Protein AF-A0A382H4R9-F1 (afdb_monomer_lite)

Structure (mmCIF, N/CA/C/O backbone):
data_AF-A0A382H4R9-F1
#
_entry.id   AF-A0A382H4R9-F1
#
loop_
_atom_site.group_PDB
_atom_site.id
_atom_site.type_symbol
_atom_site.label_atom_id
_atom_site.label_alt_id
_atom_site.label_comp_id
_atom_site.label_asym_id
_atom_site.label_entity_id
_atom_site.label_seq_id
_atom_site.pdbx_PDB_ins_code
_atom_site.Cartn_x
_atom_site.Cartn_y
_atom_site.Cartn_z
_atom_site.occupancy
_atom_site.B_iso_or_equiv
_atom_site.auth_seq_id
_atom_site.auth_comp_id
_atom_site.auth_asym_id
_atom_site.auth_atom_id
_atom_site.pdbx_PDB_model_num
ATOM 1 N N . MET A 1 1 ? 46.894 13.497 -67.615 1.00 62.16 1 MET A N 1
ATOM 2 C CA . MET A 1 1 ? 48.345 13.398 -67.853 1.00 62.16 1 MET A CA 1
ATOM 3 C C . MET A 1 1 ? 49.067 13.657 -66.538 1.00 62.16 1 MET A C 1
ATOM 5 O O . MET A 1 1 ? 48.456 14.113 -65.583 1.00 62.16 1 MET A O 1
ATOM 9 N N . ALA A 1 2 ? 50.353 13.323 -66.432 1.00 71.69 2 ALA A N 1
ATOM 10 C CA . ALA A 1 2 ? 51.123 13.734 -65.260 1.00 71.69 2 ALA A CA 1
ATOM 11 C C . ALA A 1 2 ? 51.336 15.259 -65.285 1.00 71.69 2 ALA A C 1
ATOM 13 O O . ALA A 1 2 ? 51.542 15.825 -66.361 1.00 71.69 2 ALA A O 1
ATOM 14 N N . LYS A 1 3 ? 51.310 15.904 -64.108 1.00 81.44 3 LYS A N 1
ATOM 15 C CA . LYS A 1 3 ? 51.588 17.341 -63.943 1.00 81.44 3 LYS A CA 1
ATOM 16 C C . LYS A 1 3 ? 52.870 17.721 -64.687 1.00 81.44 3 LYS A C 1
ATOM 18 O O . LYS A 1 3 ? 53.948 17.217 -64.368 1.00 81.44 3 LYS A O 1
ATOM 23 N N . GLN A 1 4 ? 52.761 18.657 -65.624 1.00 84.81 4 GLN A N 1
ATOM 24 C CA . GLN A 1 4 ? 53.907 19.192 -66.349 1.00 84.81 4 GLN A CA 1
ATOM 25 C C . GLN A 1 4 ? 54.614 20.244 -65.491 1.00 84.81 4 GLN A C 1
ATOM 27 O O . GLN A 1 4 ? 54.043 21.286 -65.166 1.00 84.81 4 GLN A O 1
ATOM 32 N N . SER A 1 5 ? 55.859 19.986 -65.102 1.00 82.75 5 SER A N 1
ATOM 33 C CA . SER A 1 5 ? 56.652 20.939 -64.321 1.00 82.75 5 SER A CA 1
ATOM 34 C C . SER A 1 5 ? 57.407 21.902 -65.237 1.00 82.75 5 SER A C 1
ATOM 36 O O . SER A 1 5 ? 58.051 21.494 -66.208 1.00 82.75 5 SER A O 1
ATOM 38 N N . VAL A 1 6 ? 57.350 23.193 -64.907 1.00 83.19 6 VAL A N 1
ATOM 39 C CA . VAL A 1 6 ? 58.188 24.212 -65.544 1.00 83.19 6 VAL A CA 1
ATOM 40 C C . VAL A 1 6 ? 59.594 24.107 -64.958 1.00 83.19 6 VAL A C 1
ATOM 42 O O . VAL A 1 6 ? 59.769 24.177 -63.742 1.00 83.19 6 VAL A O 1
ATOM 45 N N . ASN A 1 7 ? 60.593 23.903 -65.817 1.00 76.31 7 ASN A N 1
ATOM 46 C CA . ASN A 1 7 ? 61.988 23.854 -65.396 1.00 76.31 7 ASN A CA 1
ATOM 47 C C . ASN A 1 7 ? 62.535 25.283 -65.274 1.00 76.31 7 ASN A C 1
ATOM 49 O O . ASN A 1 7 ? 62.591 26.003 -66.265 1.00 76.31 7 ASN A O 1
ATOM 53 N N . ILE A 1 8 ? 62.931 25.673 -64.062 1.00 72.38 8 ILE A N 1
ATOM 54 C CA . ILE A 1 8 ? 63.485 27.000 -63.743 1.00 72.38 8 ILE A CA 1
ATOM 55 C C . ILE A 1 8 ? 65.016 26.987 -63.579 1.00 72.38 8 ILE A C 1
ATOM 57 O O . ILE A 1 8 ? 65.603 28.010 -63.239 1.00 72.38 8 ILE A O 1
ATOM 61 N N . GLY A 1 9 ? 65.656 25.823 -63.753 1.00 65.00 9 GLY A N 1
ATOM 62 C CA . GLY A 1 9 ? 66.987 25.524 -63.216 1.00 65.00 9 GLY A CA 1
ATOM 63 C C . GLY A 1 9 ? 68.089 25.215 -64.226 1.00 65.00 9 GLY A C 1
ATOM 64 O O . GLY A 1 9 ? 69.099 24.646 -63.827 1.00 65.00 9 GLY A O 1
ATOM 65 N N . VAL A 1 10 ? 67.942 25.559 -65.506 1.00 58.06 10 VAL A N 1
ATOM 66 C CA . VAL A 1 10 ? 69.056 25.512 -66.472 1.00 58.06 10 VAL A CA 1
ATOM 67 C C . VAL A 1 10 ? 68.783 26.515 -67.591 1.00 58.06 10 VAL A C 1
ATOM 69 O O . VAL A 1 10 ? 67.812 26.362 -68.319 1.00 58.06 10 VAL A O 1
ATOM 72 N N . GLU A 1 11 ? 69.621 27.556 -67.638 1.00 60.31 11 GLU A N 1
ATOM 73 C CA . GLU A 1 11 ? 69.658 28.668 -68.603 1.00 60.31 11 GLU A CA 1
ATOM 74 C C . GLU A 1 11 ? 68.324 29.408 -68.830 1.00 60.31 11 GLU A C 1
ATOM 76 O O . GLU A 1 11 ? 67.462 29.013 -69.608 1.00 60.31 11 GLU A O 1
ATOM 81 N N . GLY A 1 12 ? 68.176 30.572 -68.186 1.00 56.41 12 GLY A N 1
ATOM 82 C CA . GLY A 1 12 ? 66.983 31.429 -68.290 1.00 56.41 12 GLY A CA 1
ATOM 83 C C . GLY A 1 12 ? 66.724 32.044 -69.675 1.00 56.41 12 GLY A C 1
ATOM 84 O O . GLY A 1 12 ? 65.793 32.832 -69.819 1.00 56.41 12 GLY A O 1
ATOM 85 N N . ASN A 1 13 ? 67.544 31.722 -70.675 1.00 59.22 13 ASN A N 1
ATOM 86 C CA . ASN A 1 13 ? 67.452 32.215 -72.042 1.00 59.22 13 ASN A CA 1
ATOM 87 C C . ASN A 1 13 ? 68.357 31.357 -72.945 1.00 59.22 13 ASN A C 1
ATOM 89 O O . ASN A 1 13 ? 69.544 31.650 -73.055 1.00 59.22 13 ASN A O 1
ATOM 93 N N . ASP A 1 14 ? 67.812 30.340 -73.617 1.00 58.00 14 ASP A N 1
ATOM 94 C CA . ASP A 1 14 ? 68.530 29.619 -74.686 1.00 58.00 14 ASP A CA 1
ATOM 95 C C . ASP A 1 14 ? 68.677 30.463 -75.974 1.00 58.00 14 ASP A C 1
ATOM 97 O O . ASP A 1 14 ? 69.157 29.984 -76.996 1.00 58.00 14 ASP A O 1
ATOM 101 N N . GLY A 1 15 ? 68.245 31.731 -75.945 1.00 58.91 15 GLY A N 1
ATOM 102 C CA . GLY A 1 15 ? 68.294 32.656 -77.073 1.00 58.91 15 GLY A CA 1
ATOM 103 C C . GLY A 1 15 ? 67.201 32.438 -78.122 1.00 58.91 15 GLY A C 1
ATOM 104 O O . GLY A 1 15 ? 67.101 33.248 -79.044 1.00 58.91 15 GLY A O 1
ATOM 105 N N . THR A 1 16 ? 66.357 31.409 -77.986 1.00 60.94 16 THR A N 1
ATOM 106 C CA . THR A 1 16 ? 65.367 30.998 -79.002 1.00 60.94 16 THR A CA 1
ATOM 107 C C . THR A 1 16 ? 63.913 31.277 -78.607 1.00 60.94 16 THR A C 1
ATOM 109 O O . THR A 1 16 ? 63.005 31.140 -79.432 1.00 60.94 16 THR A O 1
ATOM 112 N N . GLY A 1 17 ? 63.662 31.690 -77.358 1.00 63.22 17 GLY A N 1
ATOM 113 C CA . GLY A 1 17 ? 62.308 31.912 -76.828 1.00 63.22 17 GLY A CA 1
ATOM 114 C C . GLY A 1 17 ? 61.504 30.618 -76.638 1.00 63.22 17 GLY A C 1
ATOM 115 O O . GLY A 1 17 ? 60.284 30.668 -76.447 1.00 63.22 17 GLY A O 1
ATOM 116 N N . ASP A 1 18 ? 62.177 29.467 -76.702 1.00 71.12 18 ASP A N 1
ATOM 117 C CA . ASP A 1 18 ? 61.559 28.144 -76.636 1.00 71.12 18 ASP A CA 1
ATOM 118 C C . ASP A 1 18 ? 61.193 27.772 -75.196 1.00 71.12 18 ASP A C 1
ATOM 120 O O . ASP A 1 18 ? 60.080 27.328 -74.930 1.00 71.12 18 ASP A O 1
ATOM 124 N N . SER A 1 19 ? 62.048 28.099 -74.225 1.00 74.38 19 SER A N 1
ATOM 125 C CA . SER A 1 19 ? 61.789 27.841 -72.802 1.00 74.38 19 SER A CA 1
ATOM 126 C C . SER A 1 19 ? 60.517 28.526 -72.284 1.00 74.38 19 SER A C 1
ATOM 128 O O . SER A 1 19 ? 59.737 27.912 -71.554 1.00 74.38 19 SER A O 1
ATOM 130 N N . ILE A 1 20 ? 60.244 29.767 -72.702 1.00 77.00 20 ILE A N 1
ATOM 131 C CA . ILE A 1 20 ? 59.020 30.504 -72.342 1.00 77.00 20 ILE A CA 1
ATOM 132 C C . ILE A 1 20 ? 57.799 29.898 -73.042 1.00 77.00 20 ILE A C 1
ATOM 134 O O . ILE A 1 20 ? 56.770 29.671 -72.405 1.00 77.00 20 ILE A O 1
ATOM 138 N N . ARG A 1 21 ? 57.907 29.587 -74.339 1.00 81.38 21 ARG A N 1
ATOM 139 C CA . ARG A 1 21 ? 56.820 28.972 -75.115 1.00 81.38 21 ARG A CA 1
ATOM 140 C C . ARG A 1 21 ? 56.442 27.599 -74.567 1.00 81.38 21 ARG A C 1
ATOM 142 O O . ARG A 1 21 ? 55.259 27.298 -74.435 1.00 81.38 21 ARG A O 1
ATOM 149 N N . GLU A 1 22 ? 57.435 26.790 -74.229 1.00 82.94 22 GLU A N 1
ATOM 150 C CA . GLU A 1 22 ? 57.271 25.483 -73.607 1.00 82.94 22 GLU A CA 1
ATOM 151 C C . GLU A 1 22 ? 56.656 25.607 -72.213 1.00 82.94 22 GLU A C 1
ATOM 153 O O . GLU A 1 22 ? 55.739 24.866 -71.870 1.00 82.94 22 GLU A O 1
ATOM 158 N N . SER A 1 23 ? 57.092 26.591 -71.424 1.00 84.19 23 SER A N 1
ATOM 159 C CA . SER A 1 23 ? 56.535 26.851 -70.093 1.00 84.19 23 SER A CA 1
ATOM 160 C C . SER A 1 23 ? 55.063 27.255 -70.151 1.00 84.19 23 SER A C 1
ATOM 162 O O . SER A 1 23 ? 54.256 26.721 -69.391 1.00 84.19 23 SER A O 1
ATOM 164 N N . PHE A 1 24 ? 54.683 28.140 -71.078 1.00 86.12 24 PHE A N 1
ATOM 165 C CA . PHE A 1 24 ? 53.279 28.503 -71.282 1.00 86.12 24 PHE A CA 1
ATOM 166 C C . PHE A 1 24 ? 52.461 27.354 -71.869 1.00 86.12 24 PHE A C 1
ATOM 168 O O . PHE A 1 24 ? 51.303 27.210 -71.493 1.00 86.12 24 PHE A O 1
ATOM 175 N N . ARG A 1 25 ? 53.038 26.500 -72.727 1.00 86.75 25 ARG A N 1
ATOM 176 C CA . ARG A 1 25 ? 52.357 25.288 -73.202 1.00 86.75 25 ARG A CA 1
ATOM 177 C C . ARG A 1 25 ? 52.064 24.337 -72.047 1.00 86.75 25 ARG A C 1
ATOM 179 O O . ARG A 1 25 ? 50.912 23.977 -71.859 1.00 86.75 25 ARG A O 1
ATOM 186 N N . LYS A 1 26 ? 53.061 24.036 -71.213 1.00 88.06 26 LYS A N 1
ATOM 187 C CA . LYS A 1 26 ? 52.913 23.196 -70.013 1.00 88.06 26 LYS A CA 1
ATOM 188 C C . LYS A 1 26 ? 51.915 23.776 -69.013 1.00 88.06 26 LYS A C 1
ATOM 190 O O . LYS A 1 26 ? 51.100 23.043 -68.459 1.00 88.06 26 LYS A O 1
ATOM 195 N N . ALA A 1 27 ? 51.953 25.090 -68.785 1.00 88.00 27 ALA A N 1
ATOM 196 C CA . ALA A 1 27 ? 50.980 25.768 -67.935 1.00 88.00 27 ALA A CA 1
ATOM 197 C C . ALA A 1 27 ? 49.564 25.664 -68.521 1.00 88.00 27 ALA A C 1
ATOM 199 O O . ALA A 1 27 ? 48.644 25.258 -67.815 1.00 88.00 27 ALA A O 1
ATOM 200 N N . ASN A 1 28 ? 49.397 25.953 -69.814 1.00 85.69 28 ASN A N 1
ATOM 201 C CA . ASN A 1 28 ? 48.115 25.837 -70.501 1.00 85.69 28 ASN A CA 1
ATOM 202 C C . ASN A 1 28 ? 47.599 24.398 -70.512 1.00 85.69 28 ASN A C 1
ATOM 204 O O . ASN A 1 28 ? 46.410 24.208 -70.307 1.00 85.69 28 ASN A O 1
ATOM 208 N N . GLU A 1 29 ? 48.449 23.390 -70.693 1.00 86.25 29 GLU A N 1
ATOM 209 C CA . GLU A 1 29 ? 48.067 21.975 -70.646 1.00 86.25 29 GLU A CA 1
ATOM 210 C C . GLU A 1 29 ? 47.615 21.558 -69.242 1.00 86.25 29 GLU A C 1
ATOM 212 O O . GLU A 1 29 ? 46.535 20.990 -69.105 1.00 86.25 29 GLU A O 1
ATOM 217 N N . ASN A 1 30 ? 48.361 21.921 -68.190 1.00 85.00 30 ASN A N 1
ATOM 218 C CA . ASN A 1 30 ? 47.956 21.659 -66.804 1.00 85.00 30 ASN A CA 1
ATOM 219 C C . ASN A 1 30 ? 46.614 22.325 -66.462 1.00 85.00 30 ASN A C 1
ATOM 221 O O . ASN A 1 30 ? 45.746 21.700 -65.855 1.00 85.00 30 ASN A O 1
ATOM 225 N N . PHE A 1 31 ? 46.428 23.594 -66.840 1.00 82.38 31 PHE A N 1
ATOM 226 C CA . PHE A 1 31 ? 45.171 24.296 -66.589 1.00 82.38 31 PHE A CA 1
ATOM 227 C C . PHE A 1 31 ? 44.044 23.779 -67.477 1.00 82.38 31 PHE A C 1
ATOM 229 O O . PHE A 1 31 ? 42.933 23.660 -66.990 1.00 82.38 31 PHE A O 1
ATOM 236 N N . THR A 1 32 ? 44.302 23.413 -68.731 1.00 78.75 32 THR A N 1
ATOM 237 C CA . THR A 1 32 ? 43.299 22.786 -69.605 1.00 78.75 32 THR A CA 1
ATOM 238 C C . THR A 1 32 ? 42.854 21.448 -69.034 1.00 78.75 32 THR A C 1
ATOM 240 O O . THR A 1 32 ? 41.671 21.150 -69.085 1.00 78.75 32 THR A O 1
ATOM 243 N N . GLU A 1 33 ? 43.751 20.669 -68.429 1.00 76.56 33 GLU A N 1
ATOM 244 C CA . GLU A 1 33 ? 43.389 19.423 -67.751 1.00 76.56 33 GLU A CA 1
ATOM 245 C C . GLU A 1 33 ? 42.561 19.676 -66.483 1.00 76.56 33 GLU A C 1
ATOM 247 O O . GLU A 1 33 ? 41.514 19.056 -66.303 1.00 76.56 33 GLU A O 1
ATOM 252 N N . LEU A 1 34 ? 42.953 20.645 -65.647 1.00 75.19 34 LEU A N 1
ATOM 253 C CA . LEU A 1 34 ? 42.145 21.056 -64.494 1.00 75.19 34 LEU A CA 1
ATOM 254 C C . LEU A 1 34 ? 40.765 21.561 -64.948 1.00 75.19 34 LEU A C 1
ATOM 256 O O . LEU A 1 34 ? 39.743 21.078 -64.476 1.00 75.19 34 LEU A O 1
ATOM 260 N N . TYR A 1 35 ? 40.700 22.483 -65.906 1.00 71.69 35 TYR A N 1
ATOM 261 C CA . TYR A 1 35 ? 39.446 23.032 -66.425 1.00 71.69 35 TYR A CA 1
ATOM 262 C C . TYR A 1 35 ? 38.647 22.037 -67.276 1.00 71.69 35 TYR A C 1
ATOM 264 O O . TYR A 1 35 ? 37.440 22.208 -67.398 1.00 71.69 35 TYR A O 1
ATOM 272 N N . ALA A 1 36 ? 39.241 20.976 -67.820 1.00 68.38 36 ALA A N 1
ATOM 273 C CA . ALA A 1 36 ? 38.487 19.877 -68.423 1.00 68.38 36 ALA A CA 1
ATOM 274 C C . ALA A 1 36 ? 37.720 19.090 -67.351 1.00 68.38 36 ALA A C 1
ATOM 276 O O . ALA A 1 36 ? 36.592 18.664 -67.587 1.00 68.38 36 ALA A O 1
ATOM 277 N N . VAL A 1 37 ? 38.297 18.964 -66.153 1.00 64.75 37 VAL A N 1
ATOM 278 C CA . VAL A 1 37 ? 37.622 18.373 -64.992 1.00 64.75 37 VAL A CA 1
ATOM 279 C C . VAL A 1 37 ? 36.646 19.361 -64.340 1.00 64.75 37 VAL A C 1
ATOM 281 O O . VAL A 1 37 ? 35.590 18.926 -63.908 1.00 64.75 37 VAL A O 1
ATOM 284 N N . PHE A 1 38 ? 36.936 20.669 -64.304 1.00 65.50 38 PHE A N 1
ATOM 285 C CA . PHE A 1 38 ? 36.137 21.673 -63.570 1.00 65.50 38 PHE A CA 1
ATOM 286 C C . PHE A 1 38 ? 35.173 22.537 -64.415 1.00 65.50 38 PHE A C 1
ATOM 288 O O . PHE A 1 38 ? 34.260 23.143 -63.863 1.00 65.50 38 PHE A O 1
ATOM 295 N N . GLY A 1 39 ? 35.370 22.663 -65.730 1.00 60.19 39 GLY A N 1
ATOM 296 C CA . GLY A 1 39 ? 34.826 23.765 -66.546 1.00 60.19 39 GLY A CA 1
ATOM 297 C C . GLY A 1 39 ? 33.708 23.410 -67.533 1.00 60.19 39 GLY A C 1
ATOM 298 O O . GLY A 1 39 ? 33.048 24.313 -68.040 1.00 60.19 39 GLY A O 1
ATOM 299 N N . GLN A 1 40 ? 33.451 22.125 -67.800 1.00 50.31 40 GLN A N 1
ATOM 300 C CA . GLN A 1 40 ? 32.418 21.689 -68.756 1.00 50.31 40 GLN A CA 1
ATOM 301 C C . GLN A 1 40 ? 31.535 20.561 -68.195 1.00 50.31 40 GLN A C 1
ATOM 303 O O . GLN A 1 40 ? 31.350 19.513 -68.803 1.00 50.31 40 GLN A O 1
ATOM 308 N N . GLY A 1 41 ? 30.991 20.764 -66.993 1.00 57.34 41 GLY A N 1
ATOM 309 C CA . GLY A 1 41 ? 30.054 19.815 -66.376 1.00 57.34 41 GLY A CA 1
ATOM 310 C C . GLY A 1 41 ? 30.700 18.565 -65.767 1.00 57.34 41 GLY A C 1
ATOM 311 O O . GLY A 1 41 ? 29.981 17.684 -65.300 1.00 57.34 41 GLY A O 1
ATOM 312 N N . GLY A 1 42 ? 32.034 18.497 -65.719 1.00 60.50 42 GLY A N 1
ATOM 313 C CA . GLY A 1 42 ? 32.751 17.534 -64.893 1.00 60.50 42 GLY A CA 1
ATOM 314 C C . GLY A 1 42 ? 32.514 17.858 -63.420 1.00 60.50 42 GLY A C 1
ATOM 315 O O . GLY A 1 42 ? 32.983 18.862 -62.895 1.00 60.50 42 GLY A O 1
ATOM 316 N N . GLN A 1 43 ? 31.714 17.046 -62.743 1.00 64.06 43 GLN A N 1
ATOM 317 C CA . GLN A 1 43 ? 31.684 17.052 -61.287 1.00 64.06 43 GLN A CA 1
ATOM 318 C C . GLN A 1 43 ? 32.741 16.055 -60.819 1.00 64.06 43 GLN A C 1
ATOM 320 O O . GLN A 1 43 ? 32.787 14.933 -61.329 1.00 64.06 43 GLN A O 1
ATOM 325 N N . ILE A 1 44 ? 33.573 16.433 -59.843 1.00 72.44 44 ILE A N 1
ATOM 326 C CA . ILE A 1 44 ? 34.321 15.431 -59.078 1.00 72.44 44 ILE A CA 1
ATOM 327 C C . ILE A 1 44 ? 33.261 14.598 -58.363 1.00 72.44 44 ILE A C 1
ATOM 329 O O . ILE A 1 44 ? 32.633 15.057 -57.409 1.00 72.44 44 ILE A O 1
ATOM 333 N N . SER A 1 45 ? 33.004 13.394 -58.874 1.00 76.75 45 SER A N 1
ATOM 334 C CA . SER A 1 45 ? 32.126 12.456 -58.190 1.00 76.75 45 SER A CA 1
ATOM 335 C C . SER A 1 45 ? 32.762 12.111 -56.852 1.00 76.75 45 SER A C 1
ATOM 337 O O . SER A 1 45 ? 33.981 11.974 -56.772 1.00 76.75 45 SER A O 1
ATOM 339 N N . PHE A 1 46 ? 31.949 11.907 -55.815 1.00 78.88 46 PHE A N 1
ATOM 340 C CA . PHE A 1 46 ? 32.446 11.428 -54.527 1.00 78.88 46 PHE A CA 1
ATOM 341 C C . PHE A 1 46 ? 33.345 10.192 -54.715 1.00 78.88 46 PHE A C 1
ATOM 343 O O . PHE A 1 46 ? 34.435 10.159 -54.171 1.00 78.88 46 PHE A O 1
ATOM 350 N N . ARG A 1 47 ? 32.967 9.271 -55.618 1.00 81.38 47 ARG A N 1
ATOM 351 C CA . ARG A 1 47 ? 33.709 8.042 -55.980 1.00 81.38 47 ARG A CA 1
ATOM 352 C C . ARG A 1 47 ? 35.043 8.266 -56.705 1.00 81.38 47 ARG A C 1
ATOM 354 O O . ARG A 1 47 ? 35.750 7.306 -56.965 1.00 81.38 47 ARG A O 1
ATOM 361 N N . SER A 1 48 ? 35.351 9.495 -57.110 1.00 80.19 48 SER A N 1
ATOM 362 C CA . SER A 1 48 ? 36.610 9.844 -57.781 1.00 80.19 48 SER A CA 1
ATOM 363 C C . SER A 1 48 ? 37.688 10.322 -56.805 1.00 80.19 48 SER A C 1
ATOM 365 O O . SER A 1 48 ? 38.791 10.648 -57.238 1.00 80.19 48 SER A O 1
ATOM 367 N N . LEU A 1 49 ? 37.373 10.396 -55.508 1.00 85.25 49 LEU A N 1
ATOM 368 C CA . LEU A 1 49 ? 38.332 10.696 -54.450 1.00 85.25 49 LEU A CA 1
ATOM 369 C C . LEU A 1 49 ? 39.092 9.419 -54.066 1.00 85.25 49 LEU A C 1
ATOM 371 O O . LEU A 1 49 ? 38.492 8.352 -53.990 1.00 85.25 49 LEU A O 1
ATOM 375 N N . SER A 1 50 ? 40.399 9.529 -53.812 1.00 86.25 50 SER A N 1
ATOM 376 C CA . SER A 1 50 ? 41.262 8.384 -53.469 1.00 86.25 50 SER A CA 1
ATOM 377 C C . SER A 1 50 ? 40.905 7.725 -52.142 1.00 86.25 50 SER A C 1
ATOM 379 O O . SER A 1 50 ? 41.153 6.539 -51.961 1.00 86.25 50 SER A O 1
ATOM 381 N N . ASP A 1 51 ? 40.316 8.500 -51.236 1.00 89.19 51 ASP A N 1
ATOM 382 C CA . ASP A 1 51 ? 40.118 8.110 -49.841 1.00 89.19 51 ASP A CA 1
ATOM 383 C C . ASP A 1 51 ? 38.682 7.617 -49.602 1.00 89.19 51 ASP A C 1
ATOM 385 O O . ASP A 1 51 ? 38.204 7.570 -48.467 1.00 89.19 51 ASP A O 1
ATOM 389 N N . VAL A 1 52 ? 37.946 7.293 -50.671 1.00 88.31 52 VAL A N 1
ATOM 390 C CA . VAL A 1 52 ? 36.595 6.730 -50.584 1.00 88.31 52 VAL A CA 1
ATOM 391 C C . VAL A 1 52 ? 36.480 5.448 -51.410 1.00 88.31 52 VAL A C 1
ATOM 393 O O . VAL A 1 52 ? 37.228 5.255 -52.364 1.00 88.31 52 VAL A O 1
ATOM 396 N N . PRO A 1 53 ? 35.510 4.569 -51.110 1.00 86.50 53 PRO A N 1
ATOM 397 C CA . PRO A 1 53 ? 35.372 3.312 -51.827 1.00 86.50 53 PRO A CA 1
ATOM 398 C C . PRO A 1 53 ? 34.815 3.516 -53.239 1.00 86.50 53 PRO A C 1
ATOM 400 O O . PRO A 1 53 ? 33.893 4.310 -53.455 1.00 86.50 53 PRO A O 1
ATOM 403 N N . ASP A 1 54 ? 35.254 2.671 -54.173 1.00 86.19 54 ASP A N 1
ATOM 404 C CA . ASP A 1 54 ? 34.760 2.655 -55.555 1.00 86.19 54 ASP A CA 1
ATOM 405 C C . ASP A 1 54 ? 33.261 2.347 -55.665 1.00 86.19 54 ASP A C 1
ATOM 407 O O . ASP A 1 54 ? 32.665 2.591 -56.711 1.00 86.19 54 ASP A O 1
ATOM 411 N N . GLN A 1 55 ? 32.622 1.801 -54.626 1.00 86.19 55 GLN A N 1
ATOM 412 C CA . GLN A 1 55 ? 31.188 1.500 -54.578 1.00 86.19 55 GLN A CA 1
ATOM 413 C C . GLN A 1 55 ? 30.583 1.996 -53.264 1.00 86.19 55 GLN A C 1
ATOM 415 O O . GLN A 1 55 ? 31.072 1.669 -52.186 1.00 86.19 55 GLN A O 1
ATOM 420 N N . LEU A 1 56 ? 29.471 2.732 -53.351 1.00 87.69 56 LEU A N 1
ATOM 421 C CA . LEU A 1 56 ? 28.793 3.270 -52.166 1.00 87.69 56 LEU A CA 1
ATOM 422 C C . LEU A 1 56 ? 27.934 2.213 -51.448 1.00 87.69 56 LEU A C 1
ATOM 424 O O . LEU A 1 56 ? 27.827 2.225 -50.226 1.00 87.69 56 LEU A O 1
ATOM 428 N N . GLY A 1 57 ? 27.363 1.269 -52.207 1.00 87.00 57 GLY A N 1
ATOM 429 C CA . GLY A 1 57 ? 26.396 0.290 -51.705 1.00 87.00 57 GLY A CA 1
ATOM 430 C C . GLY A 1 57 ? 25.041 0.922 -51.355 1.00 87.00 57 GLY A C 1
ATOM 431 O O . GLY A 1 57 ? 24.958 2.078 -50.952 1.00 87.00 57 GLY A O 1
ATOM 432 N N . ALA A 1 58 ? 23.953 0.170 -51.524 1.00 86.25 58 ALA A N 1
ATOM 433 C CA . ALA A 1 58 ? 22.631 0.645 -51.118 1.00 86.25 58 ALA A CA 1
ATOM 434 C C . ALA A 1 58 ? 22.513 0.661 -49.584 1.00 86.25 58 ALA A C 1
ATOM 436 O O . ALA A 1 58 ? 22.971 -0.274 -48.920 1.00 86.25 58 ALA A O 1
ATOM 437 N N . TYR A 1 59 ? 21.874 1.702 -49.042 1.00 86.94 59 TYR A N 1
ATOM 438 C CA . TYR A 1 59 ? 21.515 1.813 -47.621 1.00 86.94 59 TYR A CA 1
ATOM 439 C C . TYR A 1 59 ? 22.711 1.727 -46.653 1.00 86.94 59 TYR A C 1
ATOM 441 O O . TYR A 1 59 ? 22.640 1.103 -45.590 1.00 86.94 59 TYR A O 1
ATOM 449 N N . LYS A 1 60 ? 23.836 2.335 -47.047 1.00 89.75 60 LYS A N 1
ATOM 450 C CA . LYS A 1 60 ? 25.069 2.427 -46.256 1.00 89.75 60 LYS A CA 1
ATOM 451 C C . LYS A 1 60 ? 25.286 3.843 -45.742 1.00 89.75 60 LYS A C 1
ATOM 453 O O . LYS A 1 60 ? 24.825 4.806 -46.347 1.00 89.75 60 LYS A O 1
ATOM 458 N N . VAL A 1 61 ? 26.041 3.954 -44.654 1.00 90.38 61 VAL A N 1
ATOM 459 C CA . VAL A 1 61 ? 26.450 5.241 -44.079 1.00 90.38 61 VAL A CA 1
ATOM 460 C C . VAL A 1 61 ? 27.975 5.375 -44.146 1.00 90.38 61 VAL A C 1
ATOM 462 O O . VAL A 1 61 ? 28.670 4.418 -43.782 1.00 90.38 61 VAL A O 1
ATOM 465 N N . PRO A 1 62 ? 28.507 6.523 -44.611 1.00 92.50 62 PRO A N 1
ATOM 466 C CA . PRO A 1 62 ? 29.942 6.773 -44.636 1.00 92.50 62 PRO A CA 1
ATOM 467 C C . PRO A 1 62 ? 30.479 6.991 -43.218 1.00 92.50 62 PRO A C 1
ATOM 469 O O . PRO A 1 62 ? 29.932 7.772 -42.441 1.00 92.50 62 PRO A O 1
ATOM 472 N N . GLN A 1 63 ? 31.578 6.323 -42.887 1.00 94.00 63 GLN A N 1
ATOM 473 C CA . GLN A 1 63 ? 32.310 6.490 -41.634 1.00 94.00 63 GLN A CA 1
ATOM 474 C C . GLN A 1 63 ? 33.803 6.347 -41.916 1.00 94.00 63 GLN A C 1
ATOM 476 O O . GLN A 1 63 ? 34.180 5.445 -42.656 1.00 94.00 63 GLN A O 1
ATOM 481 N N . SER A 1 64 ? 34.660 7.158 -41.296 1.00 95.19 64 SER A N 1
ATOM 482 C CA . SER A 1 64 ? 36.104 6.934 -41.384 1.00 95.19 64 SER A CA 1
ATOM 483 C C . SER A 1 64 ? 36.502 5.524 -40.916 1.00 95.19 64 SER A C 1
ATOM 485 O O . SER A 1 64 ? 35.860 4.910 -40.048 1.00 95.19 64 SER A O 1
ATOM 487 N N . ASN A 1 65 ? 37.560 4.985 -41.519 1.00 93.75 65 ASN A N 1
ATOM 488 C CA . ASN A 1 65 ? 38.204 3.763 -41.064 1.00 93.75 65 ASN A CA 1
ATOM 489 C C . ASN A 1 65 ? 38.882 3.994 -39.692 1.00 93.75 65 ASN A C 1
ATOM 491 O O . ASN A 1 65 ? 38.891 5.099 -39.149 1.00 93.75 65 ASN A O 1
ATOM 495 N N . ALA A 1 66 ? 39.423 2.934 -39.088 1.00 94.50 66 ALA A N 1
ATOM 496 C CA . ALA A 1 66 ? 40.014 3.026 -37.748 1.00 94.50 66 ALA A CA 1
ATOM 497 C C . ALA A 1 66 ? 41.280 3.905 -37.684 1.00 94.50 66 ALA A C 1
ATOM 499 O O . ALA A 1 66 ? 41.626 4.385 -36.609 1.00 94.50 66 ALA A O 1
ATOM 500 N N . VAL A 1 67 ? 41.964 4.093 -38.816 1.00 93.94 67 VAL A N 1
ATOM 501 C CA . VAL A 1 67 ? 43.202 4.878 -38.932 1.00 93.94 67 VAL A CA 1
ATOM 502 C C . VAL A 1 67 ? 42.898 6.362 -39.186 1.00 93.94 67 VAL A C 1
ATOM 504 O O . VAL A 1 67 ? 43.668 7.224 -38.769 1.00 93.94 67 VAL A O 1
ATOM 507 N N . GLY A 1 68 ? 41.737 6.670 -39.771 1.00 92.94 68 GLY A N 1
ATOM 508 C CA . GLY A 1 68 ? 41.267 8.025 -40.053 1.00 92.94 68 GLY A CA 1
ATOM 509 C C . GLY A 1 68 ? 41.684 8.574 -41.419 1.00 92.94 68 GLY A C 1
ATOM 510 O O . GLY A 1 68 ? 41.535 9.772 -41.638 1.00 92.94 68 GLY A O 1
ATOM 511 N N . ASP A 1 69 ? 42.198 7.732 -42.315 1.00 93.88 69 ASP A N 1
ATOM 512 C CA . ASP A 1 69 ? 42.721 8.104 -43.637 1.00 93.88 69 ASP A CA 1
ATOM 513 C C . ASP A 1 69 ? 41.803 7.718 -44.808 1.00 93.88 69 ASP A C 1
ATOM 515 O O . ASP A 1 69 ? 41.985 8.227 -45.906 1.00 93.88 69 ASP A O 1
ATOM 519 N N . GLU A 1 70 ? 40.778 6.893 -44.580 1.00 93.56 70 GLU A N 1
ATOM 520 C CA . GLU A 1 70 ? 39.800 6.507 -45.607 1.00 93.56 70 GLU A CA 1
ATOM 521 C C . GLU A 1 70 ? 38.365 6.540 -45.066 1.00 93.56 70 GLU A C 1
ATOM 523 O O . GLU A 1 70 ? 38.123 6.362 -43.869 1.00 93.56 70 GLU A O 1
ATOM 528 N N . ILE A 1 71 ? 37.384 6.688 -45.956 1.00 94.38 71 ILE A N 1
ATOM 529 C CA . ILE A 1 71 ? 35.956 6.519 -45.676 1.00 94.38 71 ILE A CA 1
ATOM 530 C C . ILE A 1 71 ? 35.520 5.093 -46.029 1.00 94.38 71 ILE A C 1
ATOM 532 O O . ILE A 1 71 ? 35.791 4.581 -47.107 1.00 94.38 71 ILE A O 1
ATOM 536 N N . LEU A 1 72 ? 34.763 4.458 -45.138 1.00 93.25 72 LEU A N 1
ATOM 537 C CA . LEU A 1 72 ? 34.134 3.153 -45.317 1.00 93.25 72 LEU A CA 1
ATOM 538 C C . LEU A 1 72 ? 32.612 3.291 -45.355 1.00 93.25 72 LEU A C 1
ATOM 540 O O . LEU A 1 72 ? 32.024 4.042 -44.579 1.00 93.25 72 LEU A O 1
ATOM 544 N N . MET A 1 73 ? 31.961 2.490 -46.198 1.00 92.94 73 MET A N 1
ATOM 545 C CA . MET A 1 73 ? 30.501 2.424 -46.287 1.00 92.94 73 MET A CA 1
ATOM 546 C C . MET A 1 73 ? 29.948 1.274 -45.446 1.00 92.94 73 MET A C 1
ATOM 548 O O . MET A 1 73 ? 30.022 0.102 -45.827 1.00 92.94 73 MET A O 1
ATOM 552 N N . LYS A 1 74 ? 29.389 1.599 -44.276 1.00 91.81 74 LYS A N 1
ATOM 553 C CA . LYS A 1 74 ? 28.964 0.609 -43.277 1.00 91.81 74 LYS A CA 1
ATOM 554 C C . LYS A 1 74 ? 27.456 0.391 -43.269 1.00 91.81 74 LYS A C 1
ATOM 556 O O . LYS A 1 74 ? 26.677 1.288 -43.576 1.00 91.81 74 LYS A O 1
ATOM 561 N N . SER A 1 75 ? 27.050 -0.828 -42.913 1.00 90.25 75 SER A N 1
ATOM 562 C CA . SER A 1 75 ? 25.659 -1.113 -42.548 1.00 90.25 75 SER A CA 1
ATOM 563 C C . SER A 1 75 ? 25.400 -0.657 -41.121 1.00 90.25 75 SER A C 1
ATOM 565 O O . SER A 1 75 ? 26.216 -0.924 -40.240 1.00 90.25 75 SER A O 1
ATOM 567 N N . ILE A 1 76 ? 24.237 -0.057 -40.889 1.00 89.44 76 ILE A N 1
ATOM 568 C CA . ILE A 1 76 ? 23.686 0.080 -39.543 1.00 89.44 76 ILE A CA 1
ATOM 569 C C . ILE A 1 76 ? 22.929 -1.215 -39.240 1.00 89.44 76 ILE A C 1
ATOM 571 O O . ILE A 1 76 ? 22.069 -1.626 -40.015 1.00 89.44 76 ILE A O 1
ATOM 575 N N . VAL A 1 77 ? 23.271 -1.872 -38.134 1.00 87.94 77 VAL A N 1
ATOM 576 C CA . VAL A 1 77 ? 22.605 -3.094 -37.669 1.00 87.94 77 VAL A CA 1
ATOM 577 C C . VAL A 1 77 ? 22.063 -2.830 -36.270 1.00 87.94 77 VAL A C 1
ATOM 579 O O . VAL A 1 77 ? 22.798 -2.359 -35.403 1.00 87.94 77 VAL A O 1
ATOM 582 N N . GLY A 1 78 ? 20.775 -3.102 -36.060 1.00 87.38 78 GLY A N 1
ATOM 583 C CA . GLY A 1 78 ? 20.157 -3.015 -34.739 1.00 87.38 78 GLY A CA 1
ATOM 584 C C . GLY A 1 78 ? 20.647 -4.139 -33.824 1.00 87.38 78 GLY A C 1
ATOM 585 O O . GLY A 1 78 ? 20.723 -5.294 -34.242 1.00 87.38 78 GLY A O 1
ATOM 586 N N . GLY A 1 79 ? 20.997 -3.798 -32.582 1.00 83.44 79 GLY A N 1
ATOM 587 C CA . GLY A 1 79 ? 21.208 -4.783 -31.517 1.00 83.44 79 GLY A CA 1
ATOM 588 C C . GLY A 1 79 ? 19.885 -5.369 -31.005 1.00 83.44 79 GLY A C 1
ATOM 589 O O . GLY A 1 79 ? 18.820 -5.119 -31.566 1.00 83.44 79 GLY A O 1
ATOM 590 N N . GLN A 1 80 ? 19.924 -6.128 -29.904 1.00 80.44 80 GLN A N 1
ATOM 591 C CA . GLN A 1 80 ? 18.686 -6.597 -29.267 1.00 80.44 80 GLN A CA 1
ATOM 592 C C . GLN A 1 80 ? 17.781 -5.420 -28.880 1.00 80.44 80 GLN A C 1
ATOM 594 O O . GLN A 1 80 ? 18.250 -4.443 -28.302 1.00 80.44 80 GLN A O 1
ATOM 599 N N . GLY A 1 81 ? 16.489 -5.527 -29.197 1.00 80.56 81 GLY A N 1
ATOM 600 C CA . GLY A 1 81 ? 15.503 -4.486 -28.905 1.00 80.56 81 GLY A CA 1
ATOM 601 C C . GLY A 1 81 ? 15.605 -3.243 -29.790 1.00 80.56 81 GLY A C 1
ATOM 602 O O . GLY A 1 81 ? 14.864 -2.301 -29.558 1.00 80.56 81 GLY A O 1
ATOM 603 N N . ILE A 1 82 ? 16.472 -3.216 -30.808 1.00 89.38 82 ILE A N 1
ATOM 604 C CA . ILE A 1 82 ? 16.536 -2.127 -31.787 1.00 89.38 82 ILE A CA 1
ATOM 605 C C . ILE A 1 82 ? 16.274 -2.692 -33.177 1.00 89.38 82 ILE A C 1
ATOM 607 O O . ILE A 1 82 ? 16.940 -3.621 -33.629 1.00 89.38 82 ILE A O 1
ATOM 611 N N . THR A 1 83 ? 15.334 -2.091 -33.894 1.00 89.69 83 THR A N 1
ATOM 612 C CA . THR A 1 83 ? 15.091 -2.382 -35.306 1.00 89.69 83 THR A CA 1
ATOM 613 C C . THR A 1 83 ? 15.511 -1.184 -36.142 1.00 89.69 83 THR A C 1
ATOM 615 O O . THR A 1 83 ? 15.211 -0.041 -35.797 1.00 89.69 83 THR A O 1
ATOM 618 N N . VAL A 1 84 ? 16.223 -1.449 -37.234 1.00 91.56 84 VAL A N 1
ATOM 619 C CA . VAL A 1 84 ? 16.686 -0.430 -38.178 1.00 91.56 84 VAL A CA 1
ATOM 620 C C . VAL A 1 84 ? 16.009 -0.700 -39.512 1.00 91.56 84 VAL A C 1
ATOM 622 O O . VAL A 1 84 ? 16.229 -1.754 -40.105 1.00 91.56 84 VAL A O 1
ATOM 625 N N . ASP A 1 85 ? 15.186 0.242 -39.960 1.00 90.75 85 ASP A N 1
ATOM 626 C CA . ASP A 1 85 ? 14.620 0.263 -41.305 1.00 90.75 85 ASP A CA 1
ATOM 627 C C . ASP A 1 85 ? 15.317 1.359 -42.110 1.00 90.75 85 ASP A C 1
ATOM 629 O O . ASP A 1 85 ? 15.186 2.549 -41.826 1.00 90.75 85 ASP A O 1
ATOM 633 N N . SER A 1 86 ? 16.109 0.937 -43.089 1.00 88.38 86 SER A N 1
ATOM 634 C CA . SER A 1 86 ? 16.835 1.820 -43.996 1.00 88.38 86 SER A CA 1
ATOM 635 C C . SER A 1 86 ? 16.286 1.784 -45.420 1.00 88.38 86 SER A C 1
ATOM 637 O O . SER A 1 86 ? 16.921 2.340 -46.304 1.00 88.38 86 SER A O 1
ATOM 639 N N . LEU A 1 87 ? 15.145 1.130 -45.672 1.00 87.00 87 LEU A N 1
ATOM 640 C CA . LEU A 1 87 ? 14.622 0.928 -47.029 1.00 87.00 87 LEU A CA 1
ATOM 641 C C . LEU A 1 87 ? 13.881 2.153 -47.586 1.00 87.00 87 LEU A C 1
ATOM 643 O O . LEU A 1 87 ? 13.650 2.220 -48.796 1.00 87.00 87 LEU A O 1
ATOM 647 N N . GLN A 1 88 ? 13.516 3.107 -46.726 1.00 83.62 88 GLN A N 1
ATOM 648 C CA . GLN A 1 88 ? 12.857 4.352 -47.120 1.00 83.62 88 GLN A CA 1
ATOM 649 C C . GLN A 1 88 ? 13.850 5.315 -47.790 1.00 83.62 88 GLN A C 1
ATOM 651 O O . GLN A 1 88 ? 15.027 5.358 -47.443 1.00 83.62 88 GLN A O 1
ATOM 656 N N . ALA A 1 89 ? 13.375 6.089 -48.770 1.00 80.62 89 ALA A N 1
ATOM 657 C CA . ALA A 1 89 ? 14.233 6.969 -49.568 1.00 80.62 89 ALA A CA 1
ATOM 658 C C . ALA A 1 89 ? 14.746 8.198 -48.793 1.00 80.62 89 ALA A C 1
ATOM 660 O O . ALA A 1 89 ? 15.866 8.641 -49.039 1.00 80.62 89 ALA A O 1
ATOM 661 N N . ASP A 1 90 ? 13.947 8.712 -47.853 1.00 87.12 90 ASP A N 1
ATOM 662 C CA . ASP A 1 90 ? 14.199 10.001 -47.194 1.00 87.12 90 ASP A CA 1
ATOM 663 C C . ASP A 1 90 ? 14.578 9.871 -45.707 1.00 87.12 90 ASP A C 1
ATOM 665 O O . ASP A 1 90 ? 14.986 10.852 -45.084 1.00 87.12 90 ASP A O 1
ATOM 669 N N . GLU A 1 91 ? 14.471 8.674 -45.118 1.00 87.38 91 GLU A N 1
ATOM 670 C CA . GLU A 1 91 ? 14.750 8.451 -43.697 1.00 87.38 91 GLU A CA 1
ATOM 671 C C . GLU A 1 91 ? 15.396 7.089 -43.412 1.00 87.38 91 GLU A C 1
ATOM 673 O O . GLU A 1 91 ? 15.122 6.088 -44.070 1.00 87.38 91 GLU A O 1
ATOM 678 N N . ILE A 1 92 ? 16.231 7.048 -42.370 1.00 90.81 92 ILE A N 1
ATOM 679 C CA . ILE A 1 92 ? 16.641 5.807 -41.708 1.00 90.81 92 ILE A CA 1
ATOM 680 C C . ILE A 1 92 ? 15.906 5.771 -40.374 1.00 90.81 92 ILE A C 1
ATOM 682 O O . ILE A 1 92 ? 16.224 6.536 -39.459 1.00 90.81 92 ILE A O 1
ATOM 686 N N . LYS A 1 93 ? 14.921 4.885 -40.250 1.00 89.56 93 LYS A N 1
ATOM 687 C CA . LYS A 1 93 ? 14.115 4.766 -39.040 1.00 89.56 93 LYS A CA 1
ATOM 688 C C . LYS A 1 93 ? 14.760 3.783 -38.076 1.00 89.56 93 LYS A C 1
ATOM 690 O O . LYS A 1 93 ? 14.813 2.579 -38.316 1.00 89.56 93 LYS A O 1
ATOM 695 N N . ILE A 1 94 ? 15.207 4.304 -36.941 1.00 91.12 94 ILE A N 1
ATOM 696 C CA . ILE A 1 94 ? 15.708 3.504 -35.823 1.00 91.12 94 ILE A CA 1
ATOM 697 C C . ILE A 1 94 ? 14.598 3.438 -34.776 1.00 91.12 94 ILE A C 1
ATOM 699 O O . ILE A 1 94 ? 14.185 4.463 -34.239 1.00 91.12 94 ILE A O 1
ATOM 703 N N . SER A 1 95 ? 14.088 2.236 -34.511 1.00 88.25 95 SER A N 1
ATOM 704 C CA . SER A 1 95 ? 12.995 2.001 -33.563 1.00 88.25 95 SER A CA 1
ATOM 705 C C . SER A 1 95 ? 13.479 1.180 -32.376 1.00 88.25 95 SER A C 1
ATOM 707 O O . SER A 1 95 ? 14.090 0.128 -32.565 1.00 88.25 95 SER A O 1
ATOM 709 N N . ASN A 1 96 ? 13.161 1.626 -31.159 1.00 84.00 96 ASN A N 1
ATOM 710 C CA . ASN A 1 96 ? 13.275 0.785 -29.972 1.00 84.00 96 ASN A CA 1
ATOM 711 C C . ASN A 1 96 ? 12.067 -0.159 -29.912 1.00 84.00 96 ASN A C 1
ATOM 713 O O . ASN A 1 96 ? 10.929 0.289 -29.790 1.00 84.00 96 ASN A O 1
ATOM 717 N N . THR A 1 97 ? 12.318 -1.453 -30.051 1.00 75.69 97 THR A N 1
ATOM 718 C CA . THR A 1 97 ? 11.325 -2.531 -30.052 1.00 75.69 97 THR A CA 1
ATOM 719 C C . THR A 1 97 ? 11.339 -3.363 -28.772 1.00 75.69 97 THR A C 1
ATOM 721 O O . THR A 1 97 ? 10.472 -4.219 -28.611 1.00 75.69 97 THR A O 1
ATOM 724 N N . GLY A 1 98 ? 12.262 -3.108 -27.838 1.00 68.12 98 GLY A N 1
ATOM 725 C CA . GLY A 1 98 ? 12.305 -3.799 -26.551 1.00 68.12 98 GLY A CA 1
ATOM 726 C C . GLY A 1 98 ? 12.621 -2.866 -25.387 1.00 68.12 98 GLY A C 1
ATOM 727 O O . GLY A 1 98 ? 13.742 -2.387 -25.255 1.00 68.12 98 GLY A O 1
ATOM 728 N N . THR A 1 99 ? 11.666 -2.674 -24.478 1.00 67.19 99 THR A N 1
ATOM 729 C CA . THR A 1 99 ? 11.959 -2.221 -23.114 1.00 67.19 99 THR A CA 1
ATOM 730 C C . THR A 1 99 ? 12.188 -3.443 -22.234 1.00 67.19 99 THR A C 1
ATOM 732 O O . THR A 1 99 ? 11.282 -4.228 -21.960 1.00 67.19 99 THR A O 1
ATOM 735 N N . ILE A 1 100 ? 13.430 -3.634 -21.796 1.00 70.94 100 ILE A N 1
ATOM 736 C CA . ILE A 1 100 ? 13.756 -4.635 -20.784 1.00 70.94 100 ILE A CA 1
ATOM 737 C C . ILE A 1 100 ? 13.399 -4.017 -19.428 1.00 70.94 100 ILE A C 1
ATOM 739 O O . ILE A 1 100 ? 14.173 -3.235 -18.879 1.00 70.94 100 ILE A O 1
ATOM 743 N N . ILE A 1 101 ? 12.225 -4.362 -18.887 1.00 75.38 101 ILE A N 1
ATOM 744 C CA . ILE A 1 101 ? 11.761 -3.856 -17.579 1.00 75.38 101 ILE A CA 1
ATOM 745 C C . ILE A 1 101 ? 12.799 -4.141 -16.485 1.00 75.38 101 ILE A C 1
ATOM 747 O O . ILE A 1 101 ? 13.002 -3.318 -15.606 1.00 75.38 101 ILE A O 1
ATOM 751 N N . SER A 1 102 ? 13.523 -5.264 -16.562 1.00 72.12 102 SER A N 1
ATOM 752 C CA . SER A 1 102 ? 14.535 -5.613 -15.556 1.00 72.12 102 SER A CA 1
ATOM 753 C C . SER A 1 102 ? 15.766 -4.698 -15.541 1.00 72.12 102 SER A C 1
ATOM 755 O O . SER A 1 102 ? 16.544 -4.770 -14.596 1.00 72.12 102 SER A O 1
ATOM 757 N N . THR A 1 103 ? 15.987 -3.886 -16.579 1.00 75.94 103 THR A N 1
ATOM 758 C CA . THR A 1 103 ? 17.063 -2.877 -16.617 1.00 75.94 103 THR A CA 1
ATOM 759 C C . THR A 1 103 ? 16.545 -1.456 -16.434 1.00 75.94 103 THR A C 1
ATOM 761 O O . THR A 1 103 ? 17.344 -0.530 -16.329 1.00 75.94 103 THR A O 1
ATOM 764 N N . ASP A 1 104 ? 15.226 -1.278 -16.418 1.00 78.25 104 ASP A N 1
ATOM 765 C CA . ASP A 1 104 ? 14.608 -0.006 -16.086 1.00 78.25 104 ASP A CA 1
ATOM 766 C C . ASP A 1 104 ? 14.568 0.119 -14.560 1.00 78.25 104 ASP A C 1
ATOM 768 O O . ASP A 1 104 ? 13.949 -0.693 -13.873 1.00 78.25 104 ASP A O 1
ATOM 772 N N . SER A 1 105 ? 15.279 1.105 -14.015 1.00 76.31 105 SER A N 1
ATOM 773 C CA . SER A 1 105 ? 15.318 1.352 -12.572 1.00 76.31 105 SER A CA 1
ATOM 774 C C . SER A 1 105 ? 14.039 1.998 -12.040 1.00 76.31 105 SER A C 1
ATOM 776 O O . SER A 1 105 ? 13.831 2.002 -10.830 1.00 76.31 105 SER A O 1
ATOM 778 N N . THR A 1 106 ? 13.206 2.573 -12.912 1.00 80.81 106 THR A N 1
ATOM 779 C CA . THR A 1 106 ? 11.993 3.317 -12.542 1.00 80.81 106 THR A CA 1
ATOM 780 C C . THR A 1 106 ? 10.874 3.094 -13.570 1.00 80.81 106 THR A C 1
ATOM 782 O O . THR A 1 106 ? 10.368 4.071 -14.138 1.00 80.81 106 THR A O 1
ATOM 785 N N . PRO A 1 107 ? 10.468 1.837 -13.845 1.00 81.56 107 PRO A N 1
ATOM 786 C CA . PRO A 1 107 ? 9.433 1.580 -14.831 1.00 81.56 107 PRO A CA 1
ATOM 787 C C . PRO A 1 107 ? 8.117 2.194 -14.357 1.00 81.56 107 PRO A C 1
ATOM 789 O O . PRO A 1 107 ? 7.711 2.030 -13.208 1.00 81.56 107 PRO A O 1
ATOM 792 N N . SER A 1 108 ? 7.422 2.884 -15.258 1.00 80.00 108 SER A N 1
ATOM 793 C CA . SER A 1 108 ? 6.072 3.388 -15.006 1.00 80.00 108 SER A CA 1
ATOM 794 C C . SER A 1 108 ? 5.083 2.722 -15.954 1.00 80.00 108 SER A C 1
ATOM 796 O O . SER A 1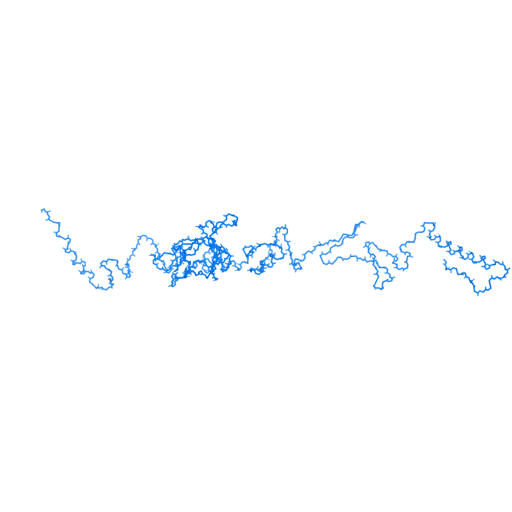 108 ? 5.348 2.544 -17.144 1.00 80.00 108 SER A O 1
ATOM 798 N N . LEU A 1 109 ? 3.929 2.323 -15.420 1.00 79.25 109 LEU A N 1
ATOM 799 C CA . LEU A 1 109 ? 2.833 1.785 -16.214 1.00 79.25 109 LEU A CA 1
ATOM 800 C C . LEU A 1 109 ? 1.838 2.913 -16.490 1.00 79.25 109 LEU A C 1
ATOM 802 O O . LEU A 1 109 ? 1.145 3.371 -15.589 1.00 79.25 109 LEU A O 1
ATOM 806 N N . GLY A 1 110 ? 1.748 3.349 -17.747 1.00 77.19 110 GLY A N 1
ATOM 807 C CA . GLY A 1 110 ? 0.739 4.326 -18.183 1.00 77.19 110 GLY A CA 1
ATOM 808 C C . GLY A 1 110 ? -0.673 3.742 -18.347 1.00 77.19 110 GLY A C 1
ATOM 809 O O . GLY A 1 110 ? -1.591 4.461 -18.728 1.00 77.19 110 GLY A O 1
ATOM 810 N N . GLY A 1 111 ? -0.852 2.439 -18.102 1.00 86.00 111 GLY A N 1
ATOM 811 C CA . GLY A 1 111 ? -2.109 1.712 -18.274 1.00 86.00 111 GLY A CA 1
ATOM 812 C C . GLY A 1 111 ? -2.120 0.370 -17.527 1.00 86.00 111 GLY A C 1
ATOM 813 O O . GLY A 1 111 ? -1.168 0.062 -16.809 1.00 86.00 111 GLY A O 1
ATOM 814 N N . PRO A 1 112 ? -3.186 -0.440 -17.673 1.00 87.00 112 PRO A N 1
ATOM 815 C CA . PRO A 1 112 ? -3.332 -1.700 -16.944 1.00 87.00 112 PRO A CA 1
ATOM 816 C C . PRO A 1 112 ? -2.224 -2.717 -17.250 1.00 87.00 112 PRO A C 1
ATOM 818 O O . PRO A 1 112 ? -1.828 -2.893 -18.403 1.00 87.00 112 PRO A O 1
ATOM 821 N N . LEU A 1 113 ? -1.792 -3.460 -16.227 1.00 87.38 113 LEU A N 1
ATOM 822 C CA . LEU A 1 113 ? -0.900 -4.609 -16.386 1.00 87.38 113 LEU A CA 1
ATOM 823 C C . LEU A 1 113 ? -1.712 -5.871 -16.710 1.00 87.38 113 LEU A C 1
ATOM 825 O O . LEU A 1 113 ? -2.475 -6.353 -15.875 1.00 87.38 113 LEU A O 1
ATOM 829 N N . ASN A 1 114 ? -1.516 -6.446 -17.898 1.00 90.62 114 ASN A N 1
ATOM 830 C CA . ASN A 1 114 ? -2.020 -7.780 -18.230 1.00 90.62 114 ASN A CA 1
ATOM 831 C C . ASN A 1 114 ? -0.880 -8.802 -18.123 1.00 90.62 114 ASN A C 1
ATOM 833 O O . ASN A 1 114 ? 0.023 -8.814 -18.954 1.00 90.62 114 ASN A O 1
ATOM 837 N N . ALA A 1 115 ? -0.940 -9.677 -17.117 1.00 90.25 115 ALA A N 1
ATOM 838 C CA . ALA A 1 115 ? 0.083 -10.694 -16.874 1.00 90.25 115 ALA A CA 1
ATOM 839 C C . ALA A 1 115 ? 0.043 -11.884 -17.856 1.00 90.25 115 ALA A C 1
ATOM 841 O O . ALA A 1 115 ? 0.896 -12.759 -17.767 1.00 90.25 115 ALA A O 1
ATOM 842 N N . ALA A 1 116 ? -0.940 -11.969 -18.763 1.00 93.62 116 ALA A N 1
ATOM 843 C CA . ALA A 1 116 ? -1.061 -13.037 -19.764 1.00 93.62 116 ALA A CA 1
ATOM 844 C C . ALA A 1 116 ? -0.926 -14.464 -19.178 1.00 93.62 116 ALA A C 1
ATOM 846 O O . ALA A 1 116 ? -0.176 -15.301 -19.685 1.00 93.62 116 ALA A O 1
ATOM 847 N N . ASN A 1 117 ? -1.659 -14.735 -18.089 1.00 93.00 117 ASN A N 1
ATOM 848 C CA . ASN A 1 117 ? -1.627 -15.983 -17.307 1.00 93.00 117 ASN A CA 1
ATOM 849 C C . ASN A 1 117 ? -0.280 -16.312 -16.629 1.00 93.00 117 ASN A C 1
ATOM 851 O O . ASN A 1 117 ? -0.112 -17.421 -16.124 1.00 93.00 117 ASN A O 1
ATOM 855 N N . GLN A 1 118 ? 0.669 -15.374 -16.586 1.00 93.38 118 GLN A N 1
ATOM 856 C CA . GLN A 1 118 ? 1.912 -15.523 -15.830 1.00 93.38 118 GLN A CA 1
ATOM 857 C C . GLN A 1 118 ? 1.716 -15.130 -14.363 1.00 93.38 118 GLN A C 1
ATOM 859 O O . GLN A 1 118 ? 0.918 -14.252 -14.031 1.00 93.38 118 GLN A O 1
ATOM 864 N N . GLY A 1 119 ? 2.466 -15.780 -13.474 1.00 92.00 119 GLY A N 1
ATOM 865 C CA . GLY A 1 119 ? 2.511 -15.400 -12.066 1.00 92.00 119 GLY A CA 1
ATOM 866 C C . GLY A 1 119 ? 3.323 -14.121 -11.852 1.00 92.00 119 GLY A C 1
ATOM 867 O O . GLY A 1 119 ? 4.387 -13.957 -12.443 1.00 92.00 119 GLY A O 1
ATOM 868 N N . ILE A 1 120 ? 2.845 -13.250 -10.961 1.00 91.44 120 ILE A N 1
ATOM 869 C CA . ILE A 1 120 ? 3.603 -12.114 -10.420 1.00 91.44 120 ILE A CA 1
ATOM 870 C C . ILE A 1 120 ? 3.951 -12.459 -8.972 1.00 91.44 120 ILE A C 1
ATOM 872 O O . ILE A 1 120 ? 3.074 -12.832 -8.192 1.00 91.44 120 ILE A O 1
ATOM 876 N N . ALA A 1 121 ? 5.231 -12.390 -8.619 1.00 93.06 121 ALA A N 1
ATOM 877 C CA . ALA A 1 121 ? 5.730 -12.820 -7.318 1.00 93.06 121 ALA A CA 1
ATOM 878 C C . ALA A 1 121 ? 6.870 -11.924 -6.826 1.00 93.06 121 ALA A C 1
ATOM 880 O O . ALA A 1 121 ? 7.433 -11.148 -7.591 1.00 93.06 121 ALA A O 1
ATOM 881 N N . ASN A 1 122 ? 7.206 -12.078 -5.543 1.00 91.12 122 ASN A N 1
ATOM 882 C CA . ASN A 1 122 ? 8.253 -11.330 -4.848 1.00 91.12 122 ASN A CA 1
ATOM 883 C C . ASN A 1 122 ? 8.082 -9.787 -4.810 1.00 91.12 122 ASN A C 1
ATOM 885 O O . ASN A 1 122 ? 9.080 -9.085 -4.972 1.00 91.12 122 ASN A O 1
ATOM 889 N N . PRO A 1 123 ? 6.866 -9.232 -4.600 1.00 93.06 123 PRO A N 1
ATOM 890 C CA . PRO A 1 123 ? 6.748 -7.830 -4.216 1.00 93.06 123 PRO A CA 1
ATOM 891 C C . PRO A 1 123 ? 7.345 -7.624 -2.815 1.00 93.06 123 PRO A C 1
ATOM 893 O O . PRO A 1 123 ? 7.132 -8.447 -1.919 1.00 93.06 123 PRO A O 1
ATOM 896 N N . ASP A 1 124 ? 8.075 -6.526 -2.626 1.00 92.69 124 ASP A N 1
ATOM 897 C CA . ASP A 1 124 ? 8.500 -6.063 -1.303 1.00 92.69 124 ASP A CA 1
ATOM 898 C C . ASP A 1 124 ? 7.327 -5.329 -0.634 1.00 92.69 124 ASP A C 1
ATOM 900 O O . ASP A 1 124 ? 6.765 -4.398 -1.208 1.00 92.69 124 ASP A O 1
ATOM 904 N N . ILE A 1 125 ? 6.931 -5.785 0.557 1.00 92.62 125 ILE A N 1
ATOM 905 C CA . ILE A 1 125 ? 5.760 -5.303 1.307 1.00 92.62 125 ILE A CA 1
ATOM 906 C C . ILE A 1 125 ? 6.257 -4.673 2.611 1.00 92.62 125 ILE A C 1
ATOM 908 O O . ILE A 1 125 ? 6.005 -5.174 3.709 1.00 92.62 125 ILE A O 1
ATOM 912 N N . SER A 1 126 ? 7.052 -3.614 2.489 1.00 91.81 126 SER A N 1
ATOM 913 C CA . SER A 1 126 ? 7.672 -2.938 3.626 1.00 91.81 126 SER A CA 1
ATOM 914 C C . SER A 1 126 ? 7.580 -1.422 3.503 1.00 91.81 126 SER A C 1
ATOM 916 O O . S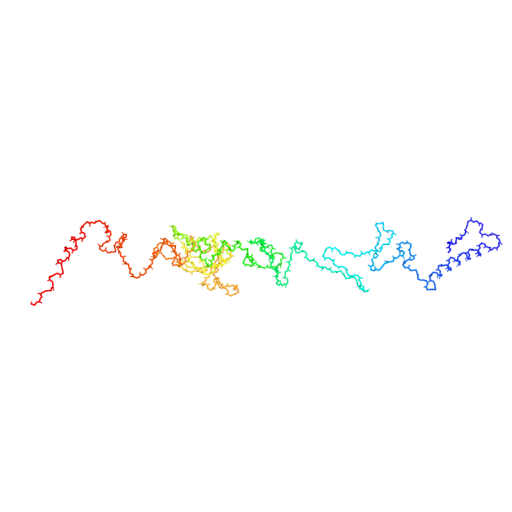ER A 1 126 ? 7.518 -0.866 2.408 1.00 91.81 126 SER A O 1
ATOM 918 N N . THR A 1 127 ? 7.638 -0.724 4.639 1.00 90.19 127 THR A N 1
ATOM 919 C CA . THR A 1 127 ? 7.697 0.746 4.664 1.00 90.19 127 THR A CA 1
ATOM 920 C C . THR A 1 127 ? 8.894 1.280 3.871 1.00 90.19 127 THR A C 1
ATOM 922 O O . THR A 1 127 ? 8.795 2.324 3.233 1.00 90.19 127 THR A O 1
ATOM 925 N N . ALA A 1 128 ? 10.015 0.549 3.854 1.00 92.44 128 ALA A N 1
ATOM 926 C CA . ALA A 1 128 ? 11.184 0.906 3.054 1.00 92.44 128 ALA A CA 1
ATOM 927 C C . ALA A 1 128 ? 10.882 0.883 1.545 1.00 92.44 128 ALA A C 1
ATOM 929 O O . ALA A 1 128 ? 11.294 1.799 0.833 1.00 92.44 128 ALA A O 1
ATOM 930 N N . ALA A 1 129 ? 10.118 -0.107 1.072 1.00 93.38 129 ALA A N 1
ATOM 931 C CA . ALA A 1 129 ? 9.685 -0.185 -0.321 1.00 93.38 129 ALA A CA 1
ATOM 932 C C . ALA A 1 129 ? 8.787 0.999 -0.713 1.00 93.38 129 ALA A C 1
ATOM 934 O O . ALA A 1 129 ? 9.000 1.607 -1.760 1.00 93.38 129 ALA A O 1
ATOM 935 N N . VAL A 1 130 ? 7.841 1.383 0.153 1.00 93.81 130 VAL A N 1
ATOM 936 C CA . VAL A 1 130 ? 6.969 2.554 -0.068 1.00 93.81 130 VAL A CA 1
ATOM 937 C C . VAL A 1 130 ? 7.781 3.848 -0.153 1.00 93.81 130 VAL A C 1
ATOM 939 O O . VAL A 1 130 ? 7.569 4.659 -1.053 1.00 93.81 130 VAL A O 1
ATOM 942 N N . LEU A 1 131 ? 8.746 4.035 0.754 1.00 94.00 131 LEU A N 1
ATOM 943 C CA . LEU A 1 131 ? 9.623 5.208 0.745 1.00 94.00 131 LEU A CA 1
ATOM 944 C C . LEU A 1 131 ? 10.438 5.284 -0.550 1.00 94.00 131 LEU A C 1
ATOM 946 O O . LEU A 1 131 ? 10.503 6.347 -1.165 1.00 94.00 131 LEU A O 1
ATOM 950 N N . ALA A 1 132 ? 11.016 4.164 -0.990 1.00 92.38 132 ALA A N 1
ATOM 951 C CA . ALA A 1 132 ? 11.753 4.102 -2.248 1.00 92.38 132 ALA A CA 1
ATOM 952 C C . ALA A 1 132 ? 10.856 4.430 -3.456 1.00 92.38 132 ALA A C 1
ATOM 954 O O . ALA A 1 132 ? 11.257 5.216 -4.314 1.00 92.38 132 ALA A O 1
ATOM 955 N N . LEU A 1 133 ? 9.630 3.894 -3.490 1.00 91.69 133 LEU A N 1
ATOM 956 C CA . LEU A 1 133 ? 8.644 4.149 -4.545 1.00 91.69 133 LEU A CA 1
ATOM 957 C C . LEU A 1 133 ? 8.254 5.634 -4.617 1.00 91.69 133 LEU A C 1
ATOM 959 O O . LEU A 1 133 ? 8.292 6.235 -5.691 1.00 91.69 133 LEU A O 1
ATOM 963 N N . ASN A 1 134 ? 7.945 6.244 -3.471 1.00 93.81 134 ASN A N 1
ATOM 964 C CA . ASN A 1 134 ? 7.572 7.655 -3.384 1.00 93.81 134 ASN A CA 1
ATOM 965 C C . ASN A 1 134 ? 8.708 8.591 -3.801 1.00 93.81 134 ASN A C 1
ATOM 967 O O . ASN A 1 134 ? 8.464 9.568 -4.506 1.00 93.81 134 ASN A O 1
ATOM 971 N N . VAL A 1 135 ? 9.953 8.278 -3.428 1.00 93.81 135 VAL A N 1
ATOM 972 C CA . VAL A 1 135 ? 11.131 9.044 -3.865 1.00 93.81 135 VAL A CA 1
ATOM 973 C C . VAL A 1 135 ? 11.344 8.916 -5.373 1.00 93.81 135 VAL A C 1
ATOM 975 O O . VAL A 1 135 ? 11.608 9.919 -6.032 1.00 93.81 135 VAL A O 1
ATOM 978 N N . ALA A 1 136 ? 11.213 7.709 -5.926 1.00 91.31 136 ALA A N 1
ATOM 979 C CA . ALA A 1 136 ? 11.432 7.460 -7.348 1.00 91.31 136 ALA A CA 1
ATOM 980 C C . ALA A 1 136 ? 10.387 8.142 -8.248 1.00 91.31 136 ALA A C 1
ATOM 982 O O . ALA A 1 136 ? 10.733 8.615 -9.330 1.00 91.31 136 ALA A O 1
ATOM 983 N N . HIS A 1 137 ? 9.126 8.209 -7.809 1.00 90.31 137 HIS A N 1
ATOM 984 C CA . HIS A 1 137 ? 8.009 8.668 -8.643 1.00 90.31 137 HIS A CA 1
ATOM 985 C C . HIS A 1 137 ? 7.344 9.973 -8.178 1.00 90.31 137 HIS A C 1
ATOM 987 O O . HIS A 1 137 ? 6.420 10.444 -8.838 1.00 90.31 137 HIS A O 1
ATOM 993 N N . GLY A 1 138 ? 7.799 10.584 -7.079 1.00 90.94 138 GLY A N 1
ATOM 994 C CA . GLY A 1 138 ? 7.217 11.821 -6.544 1.00 90.94 138 GLY A CA 1
ATOM 995 C C . GLY A 1 138 ? 5.786 11.648 -6.021 1.00 90.94 138 GLY A C 1
ATOM 996 O O . GLY A 1 138 ? 4.981 12.573 -6.112 1.00 90.94 138 GLY A O 1
ATOM 997 N N . THR A 1 139 ? 5.458 10.456 -5.522 1.00 91.88 139 THR A N 1
ATOM 998 C CA . THR A 1 139 ? 4.127 10.081 -5.023 1.00 91.88 139 THR A CA 1
ATOM 999 C C . THR A 1 139 ? 4.065 10.101 -3.494 1.00 91.88 139 THR A C 1
ATOM 1001 O O . THR A 1 139 ? 5.069 10.315 -2.815 1.00 91.88 139 THR A O 1
ATOM 1004 N N . SER A 1 140 ? 2.874 9.874 -2.940 1.00 91.62 140 SER A N 1
ATOM 1005 C CA . SER A 1 140 ? 2.618 9.827 -1.494 1.00 91.62 140 SER A CA 1
ATOM 1006 C C . SER A 1 140 ? 1.838 8.572 -1.094 1.00 91.62 140 SER A C 1
ATOM 1008 O O . SER A 1 140 ? 0.882 8.655 -0.326 1.00 91.62 140 SER A O 1
ATOM 1010 N N . PHE A 1 141 ? 2.213 7.422 -1.657 1.00 92.19 141 PHE A N 1
ATOM 1011 C CA . PHE A 1 141 ? 1.620 6.133 -1.313 1.00 92.19 141 PHE A CA 1
ATOM 1012 C C . PHE A 1 141 ? 1.943 5.737 0.130 1.00 92.19 141 PHE A C 1
ATOM 1014 O O . PHE A 1 141 ? 2.971 6.145 0.683 1.00 92.19 141 PHE A O 1
ATOM 1021 N N . THR A 1 142 ? 1.090 4.912 0.723 1.00 89.25 142 THR A N 1
ATOM 1022 C CA . THR A 1 142 ? 1.282 4.286 2.032 1.00 89.25 142 THR A CA 1
ATOM 1023 C C . THR A 1 142 ? 1.492 2.777 1.879 1.00 89.25 142 THR A C 1
ATOM 1025 O O . THR A 1 142 ? 1.495 2.230 0.776 1.00 89.25 142 THR A O 1
ATOM 1028 N N . LEU A 1 143 ? 1.704 2.078 2.998 1.00 87.19 143 LEU A N 1
ATOM 1029 C CA . LEU A 1 143 ? 1.797 0.615 3.001 1.00 87.19 143 LEU A CA 1
ATOM 1030 C C . LEU A 1 143 ? 0.508 -0.049 2.485 1.00 87.19 143 LEU A C 1
ATOM 1032 O O . LEU A 1 143 ? 0.575 -1.138 1.919 1.00 87.19 143 LEU A O 1
ATOM 1036 N N . ASP A 1 144 ?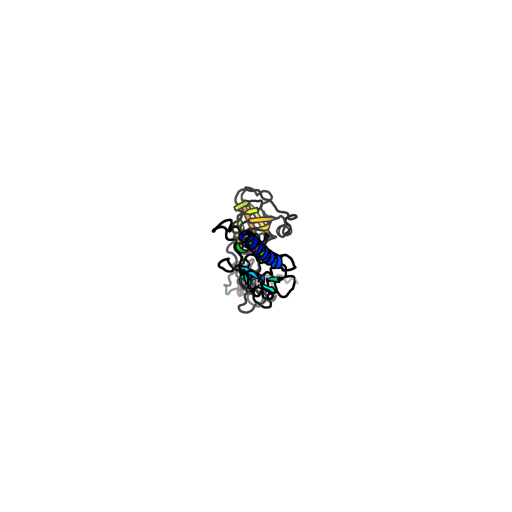 -0.632 0.629 2.636 1.00 86.19 144 ASP A N 1
ATOM 1037 C CA . ASP A 1 144 ? -1.951 0.137 2.232 1.00 86.19 144 ASP A CA 1
ATOM 1038 C C . ASP A 1 144 ? -2.128 0.109 0.706 1.00 86.19 144 ASP A C 1
ATOM 1040 O O . ASP A 1 144 ? -2.955 -0.643 0.193 1.00 86.19 144 ASP A O 1
ATOM 1044 N N . ASP A 1 145 ? -1.324 0.884 -0.029 1.00 91.25 145 ASP A N 1
ATOM 1045 C CA . ASP A 1 145 ? -1.357 0.937 -1.494 1.00 91.25 145 ASP A CA 1
ATOM 1046 C C . ASP A 1 145 ? -0.571 -0.213 -2.151 1.00 91.25 145 ASP A C 1
ATOM 1048 O O . ASP A 1 145 ? -0.631 -0.404 -3.371 1.00 91.25 145 ASP A O 1
ATOM 1052 N N . LEU A 1 146 ? 0.191 -0.990 -1.372 1.00 91.81 146 LEU A N 1
ATOM 1053 C CA . LEU A 1 146 ? 0.989 -2.090 -1.905 1.00 91.81 146 LEU A CA 1
ATOM 1054 C C . LEU A 1 146 ? 0.150 -3.342 -2.171 1.00 91.81 146 LEU A C 1
ATOM 1056 O O . LEU A 1 146 ? -0.674 -3.782 -1.369 1.00 91.81 146 LEU A O 1
ATOM 1060 N N . VAL A 1 147 ? 0.456 -4.008 -3.285 1.00 92.94 147 VAL A N 1
ATOM 1061 C CA . VAL A 1 147 ? -0.055 -5.354 -3.559 1.00 92.94 147 VAL A CA 1
ATOM 1062 C C . VAL A 1 147 ? 0.589 -6.376 -2.619 1.00 92.94 147 VAL A C 1
ATOM 1064 O O . VAL A 1 147 ? 1.805 -6.396 -2.427 1.00 92.94 147 VAL A O 1
ATOM 1067 N N . ILE A 1 148 ? -0.220 -7.280 -2.066 1.00 92.44 148 ILE A N 1
ATOM 1068 C CA . ILE A 1 148 ? 0.250 -8.322 -1.145 1.00 92.44 148 ILE A CA 1
ATOM 1069 C C . ILE A 1 148 ? 0.468 -9.666 -1.847 1.00 92.44 148 ILE A C 1
ATOM 1071 O O . ILE A 1 148 ? -0.208 -10.015 -2.816 1.00 92.44 148 ILE A O 1
ATOM 1075 N N . THR A 1 149 ? 1.389 -10.479 -1.324 1.00 93.62 149 THR A N 1
ATOM 1076 C CA . THR A 1 149 ? 1.527 -11.870 -1.774 1.00 93.62 149 THR A CA 1
ATOM 1077 C C . THR A 1 149 ? 0.396 -12.736 -1.234 1.00 93.62 149 THR A C 1
ATOM 1079 O O . THR A 1 149 ? -0.141 -12.502 -0.149 1.00 93.62 149 THR A O 1
ATOM 1082 N N . ARG A 1 150 ? 0.103 -13.839 -1.932 1.00 89.31 150 ARG A N 1
ATOM 1083 C CA . ARG A 1 150 ? -0.801 -14.868 -1.404 1.00 89.31 150 ARG A CA 1
ATOM 1084 C C . ARG A 1 150 ? -0.347 -15.388 -0.035 1.00 89.31 150 ARG A C 1
ATOM 1086 O O . ARG A 1 150 ? -1.186 -15.581 0.831 1.00 89.31 150 ARG A O 1
ATOM 1093 N N . GLY A 1 151 ? 0.958 -15.584 0.170 1.00 87.88 151 GLY A N 1
ATOM 1094 C CA . GLY A 1 151 ? 1.500 -16.027 1.460 1.00 87.88 151 GLY A CA 1
ATOM 1095 C C . GLY A 1 151 ? 1.260 -15.014 2.583 1.00 87.88 151 GLY A C 1
ATOM 1096 O O . GLY A 1 151 ? 0.871 -15.402 3.680 1.00 87.88 151 GLY A O 1
ATOM 1097 N N . TYR A 1 152 ? 1.414 -13.717 2.292 1.00 89.25 152 TYR A N 1
ATOM 1098 C CA . TYR A 1 152 ? 1.082 -12.641 3.229 1.00 89.25 152 TYR A CA 1
ATOM 1099 C C . TYR A 1 152 ? -0.404 -12.670 3.608 1.00 89.25 152 TYR A C 1
ATOM 1101 O O . TYR A 1 152 ? -0.735 -12.573 4.790 1.00 89.25 152 TYR A O 1
ATOM 1109 N N . SER A 1 153 ? -1.280 -12.862 2.616 1.00 86.19 153 SER A N 1
ATOM 1110 C CA . SER A 1 153 ? -2.725 -12.988 2.816 1.00 86.19 153 SER A CA 1
ATOM 1111 C C . SER A 1 153 ? -3.093 -14.230 3.636 1.00 86.19 153 SER A C 1
ATOM 1113 O O . SER A 1 153 ? -3.833 -14.131 4.608 1.00 86.19 153 SER A O 1
ATOM 1115 N N . ASP A 1 154 ? -2.572 -15.404 3.274 1.00 81.00 154 ASP A N 1
ATOM 1116 C CA . ASP A 1 154 ? -2.878 -16.683 3.931 1.00 81.00 154 ASP A CA 1
ATOM 1117 C C . ASP A 1 154 ? -2.455 -16.708 5.414 1.00 81.00 154 ASP A C 1
ATOM 1119 O O . ASP A 1 154 ? -3.020 -17.469 6.199 1.00 81.00 154 ASP A O 1
ATOM 1123 N N . ALA A 1 155 ? -1.474 -15.888 5.804 1.00 78.75 155 ALA A N 1
ATOM 1124 C CA . ALA A 1 155 ? -1.016 -15.767 7.187 1.00 78.75 155 ALA A CA 1
ATOM 1125 C C . ALA A 1 155 ? -1.877 -14.829 8.054 1.00 78.75 155 ALA A C 1
ATOM 1127 O O . ALA A 1 155 ? -1.802 -14.917 9.278 1.00 78.75 155 ALA A O 1
ATOM 1128 N N . ARG A 1 156 ? -2.659 -13.925 7.447 1.00 78.19 156 ARG A N 1
ATOM 1129 C CA . ARG A 1 156 ? -3.381 -12.850 8.159 1.00 78.19 156 ARG A CA 1
ATOM 1130 C C . ARG A 1 156 ? -4.897 -12.912 8.020 1.00 78.19 156 ARG A C 1
ATOM 1132 O O . ARG A 1 156 ? -5.598 -12.469 8.921 1.00 78.19 156 ARG A O 1
ATOM 1139 N N . TYR A 1 157 ? -5.410 -13.478 6.931 1.00 76.81 157 TYR A N 1
ATOM 1140 C CA . TYR A 1 157 ? -6.846 -13.584 6.694 1.00 76.81 157 TYR A CA 1
ATOM 1141 C C . TYR A 1 157 ? -7.358 -14.996 6.958 1.00 76.81 157 TYR A C 1
ATOM 1143 O O . TYR A 1 157 ? -6.763 -15.996 6.553 1.00 76.81 157 TYR A O 1
ATOM 1151 N N . LEU A 1 158 ? -8.518 -15.068 7.608 1.00 73.44 158 LEU A N 1
ATOM 1152 C CA . LEU A 1 158 ? -9.226 -16.320 7.831 1.00 73.44 158 LEU A CA 1
ATOM 1153 C C . LEU A 1 158 ? -9.927 -16.763 6.545 1.00 73.44 158 LEU A C 1
ATOM 1155 O O . LEU A 1 158 ? -10.596 -15.982 5.869 1.00 73.44 158 LEU A O 1
ATOM 1159 N N . ARG A 1 159 ? -9.807 -18.049 6.212 1.00 65.00 159 ARG A N 1
ATOM 1160 C CA . ARG A 1 159 ? -10.533 -18.636 5.079 1.00 65.00 159 ARG A CA 1
ATOM 1161 C C . ARG A 1 159 ? -12.003 -18.826 5.457 1.00 65.00 159 ARG A C 1
ATOM 1163 O O . ARG A 1 159 ? -12.301 -19.441 6.472 1.00 65.00 159 ARG A O 1
ATOM 1170 N N . SER A 1 160 ? -12.919 -18.359 4.608 1.00 61.16 160 SER A N 1
ATOM 1171 C CA . SER A 1 160 ? -14.375 -18.400 4.851 1.00 61.16 160 SER A CA 1
ATOM 1172 C C . SER A 1 160 ? -14.962 -19.811 5.052 1.00 61.16 160 SER A C 1
ATOM 1174 O O . SER A 1 160 ? -16.030 -19.935 5.647 1.00 61.16 160 SER A O 1
ATOM 1176 N N . ALA A 1 161 ? -14.291 -20.875 4.596 1.00 55.91 161 ALA A N 1
ATOM 1177 C CA . ALA A 1 161 ? -14.776 -22.248 4.724 1.00 55.91 161 ALA A CA 1
ATOM 1178 C C . ALA A 1 161 ? -13.899 -23.071 5.684 1.00 55.91 161 ALA A C 1
ATOM 1180 O O . ALA A 1 161 ? -12.717 -23.316 5.427 1.00 55.91 161 ALA A O 1
ATOM 1181 N N . GLY A 1 162 ? -14.500 -23.516 6.792 1.00 48.66 162 GLY A N 1
ATOM 1182 C CA . GLY A 1 162 ? -13.882 -24.407 7.770 1.00 48.66 162 GLY A CA 1
ATOM 1183 C C . GLY A 1 162 ? -13.899 -25.868 7.308 1.00 48.66 162 GLY A C 1
ATOM 1184 O O . GLY A 1 162 ? -14.958 -26.458 7.131 1.00 48.66 162 GLY A O 1
ATOM 1185 N N . GLY A 1 163 ? -12.720 -26.461 7.143 1.00 51.22 163 GLY A N 1
ATOM 1186 C CA . GLY A 1 163 ? -12.502 -27.904 7.005 1.00 51.22 163 GLY A CA 1
ATOM 1187 C C . GLY A 1 163 ? -11.570 -28.425 8.108 1.00 51.22 163 GLY A C 1
ATOM 1188 O O . GLY A 1 163 ? -10.951 -27.620 8.815 1.00 51.22 163 GLY A O 1
ATOM 1189 N N . PRO A 1 164 ? -11.442 -29.750 8.292 1.00 46.03 164 PRO A N 1
ATOM 1190 C CA . PRO A 1 164 ? -10.506 -30.318 9.258 1.00 46.03 164 PRO A CA 1
ATOM 1191 C C . PRO A 1 164 ? -9.073 -29.953 8.837 1.00 46.03 164 PRO A C 1
ATOM 1193 O O . PRO A 1 164 ? -8.586 -30.399 7.803 1.00 46.03 164 PRO A O 1
ATOM 1196 N N . GLY A 1 165 ? -8.434 -29.066 9.608 1.00 55.19 165 GLY A N 1
ATOM 1197 C CA . GLY A 1 165 ? -7.123 -28.476 9.301 1.00 55.19 165 GLY A CA 1
ATOM 1198 C C . GLY A 1 165 ? -7.157 -27.101 8.619 1.00 55.19 165 GLY A C 1
ATOM 1199 O O . GLY A 1 165 ? -6.104 -26.564 8.288 1.00 55.19 165 GLY A O 1
ATOM 1200 N N . ALA A 1 166 ? -8.332 -26.504 8.401 1.00 46.25 166 ALA A N 1
ATOM 1201 C CA . ALA A 1 166 ? -8.436 -25.224 7.712 1.00 46.25 166 ALA A CA 1
ATOM 1202 C C . ALA A 1 166 ? -8.031 -24.045 8.606 1.00 46.25 166 ALA A C 1
ATOM 1204 O O . ALA A 1 166 ? -8.575 -23.854 9.696 1.00 46.25 166 ALA A O 1
ATOM 1205 N N . SER A 1 167 ? -7.191 -23.172 8.049 1.00 49.88 167 SER A N 1
ATOM 1206 C CA . SER A 1 167 ? -6.949 -21.769 8.427 1.00 49.88 167 SER A CA 1
ATOM 1207 C C . SER A 1 167 ? -8.212 -20.876 8.370 1.00 49.88 167 SER A C 1
ATOM 1209 O O . SER A 1 167 ? -8.135 -19.695 8.056 1.00 49.88 167 SER A O 1
ATOM 1211 N N . GLY A 1 168 ? -9.394 -21.456 8.599 1.00 49.88 168 GLY A N 1
ATOM 1212 C CA . GLY A 1 168 ? -10.703 -20.807 8.678 1.00 49.88 168 GLY A CA 1
ATOM 1213 C C . GLY A 1 168 ? -11.378 -20.970 10.043 1.00 49.88 168 GLY A C 1
ATOM 1214 O O . GLY A 1 168 ? -12.523 -20.572 10.216 1.00 49.88 168 GLY A O 1
ATOM 1215 N N . GLN A 1 169 ? -10.699 -21.574 11.025 1.00 62.19 169 GLN A N 1
ATOM 1216 C CA . GLN A 1 169 ? -11.144 -21.511 12.416 1.00 62.19 169 GLN A CA 1
ATOM 1217 C C . GLN A 1 169 ? -10.792 -20.130 12.967 1.00 62.19 169 GLN A C 1
ATOM 1219 O O . GLN A 1 169 ? -9.611 -19.789 13.043 1.00 62.19 169 GLN A O 1
ATOM 1224 N N . VAL A 1 170 ? -11.802 -19.355 13.373 1.00 70.12 170 VAL A N 1
ATOM 1225 C CA . VAL A 1 170 ? -11.582 -18.190 14.237 1.00 70.12 170 VAL A CA 1
ATOM 1226 C C . VAL A 1 170 ? -11.011 -18.741 15.542 1.00 70.12 170 VAL A C 1
ATOM 1228 O O . VAL A 1 170 ? -11.727 -19.361 16.329 1.00 70.12 170 VAL A O 1
ATOM 1231 N N . ARG A 1 171 ? -9.698 -18.608 15.737 1.00 69.88 171 ARG A N 1
ATOM 1232 C CA . ARG A 1 171 ? -9.078 -18.912 17.023 1.00 69.88 171 ARG A CA 1
ATOM 1233 C C . ARG A 1 171 ? -9.280 -17.703 17.907 1.00 69.88 171 ARG A C 1
ATOM 1235 O O . ARG A 1 171 ? -8.615 -16.688 17.736 1.00 69.88 171 ARG A O 1
ATOM 1242 N N . LEU A 1 172 ? -10.242 -17.830 18.804 1.00 79.81 172 LEU A N 1
ATOM 1243 C CA . LEU A 1 172 ? -10.460 -16.853 19.852 1.00 79.81 172 LEU A CA 1
ATOM 1244 C C . LEU A 1 172 ? -9.342 -17.033 20.874 1.00 79.81 172 LEU A C 1
ATOM 1246 O O . LEU A 1 172 ? -8.892 -18.160 21.109 1.00 79.81 172 LEU A O 1
ATOM 1250 N N . ARG A 1 173 ? -8.840 -15.926 21.414 1.00 81.06 173 ARG A N 1
ATOM 1251 C CA . ARG A 1 173 ? -7.796 -15.979 22.439 1.00 81.06 173 ARG A CA 1
ATOM 1252 C C . ARG A 1 173 ? -8.352 -16.601 23.725 1.00 81.06 173 ARG A C 1
ATOM 1254 O O . ARG A 1 173 ? -9.553 -16.826 23.834 1.00 81.06 173 ARG A O 1
ATOM 1261 N N . THR A 1 174 ? -7.470 -16.898 24.674 1.00 87.38 174 THR A N 1
ATOM 1262 C CA . THR A 1 174 ? -7.848 -17.238 26.055 1.00 87.38 174 THR A CA 1
ATOM 1263 C C . THR A 1 174 ? -8.066 -15.957 26.851 1.00 87.38 174 THR A C 1
ATOM 1265 O O . THR A 1 174 ? -7.547 -14.899 26.480 1.00 87.38 174 THR A O 1
ATOM 1268 N N . GLU A 1 175 ? -8.832 -16.058 27.936 1.00 87.44 175 GLU A N 1
ATOM 1269 C CA . GLU A 1 175 ? -9.126 -14.925 28.806 1.00 87.44 175 GLU A CA 1
ATOM 1270 C C . GLU A 1 175 ? -7.830 -14.267 29.265 1.00 87.44 175 GLU A C 1
ATOM 1272 O O . GLU A 1 175 ? -6.934 -14.961 29.763 1.00 87.44 175 GLU A O 1
ATOM 1277 N N . PRO A 1 176 ? -7.681 -12.945 29.082 1.00 89.38 176 PRO A N 1
ATOM 1278 C CA . PRO A 1 176 ? -6.495 -12.281 29.577 1.00 89.38 176 PRO A CA 1
ATOM 1279 C C . PRO A 1 176 ? -6.432 -12.399 31.101 1.00 89.38 176 PRO A C 1
ATOM 1281 O O . PRO A 1 176 ? -7.436 -12.344 31.807 1.00 89.38 176 PRO A O 1
ATOM 1284 N N . ALA A 1 177 ? -5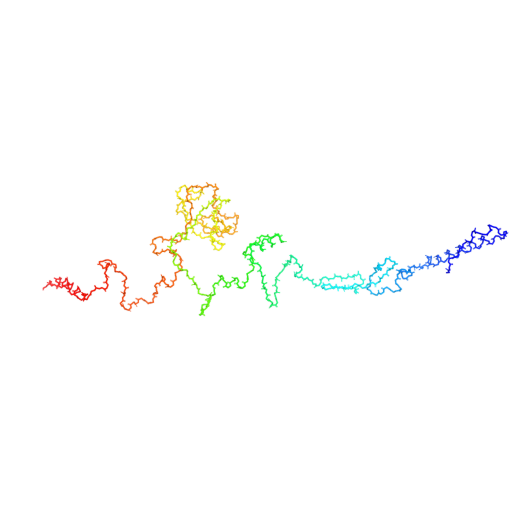.216 -12.532 31.626 1.00 91.88 177 ALA A N 1
ATOM 1285 C CA . ALA A 1 177 ? -5.001 -12.696 33.062 1.00 91.88 177 ALA A CA 1
ATOM 1286 C C . ALA A 1 177 ? -5.441 -11.467 33.885 1.00 91.88 177 ALA A C 1
ATOM 1288 O O . ALA A 1 177 ? -5.617 -11.567 35.097 1.00 91.88 177 ALA A O 1
ATOM 1289 N N . SER A 1 178 ? -5.580 -10.303 33.242 1.00 91.62 178 SER A N 1
ATOM 1290 C CA . SER A 1 178 ? -5.989 -9.049 33.868 1.00 91.62 178 SER A CA 1
ATOM 1291 C C . SER A 1 178 ? -6.612 -8.096 32.848 1.00 91.62 178 SER A C 1
ATOM 1293 O O . SER A 1 178 ? -6.157 -8.022 31.707 1.00 91.62 178 SER A O 1
ATOM 1295 N N . ALA A 1 179 ? -7.580 -7.290 33.291 1.00 88.81 179 ALA A N 1
ATOM 1296 C CA . ALA A 1 179 ? -8.138 -6.179 32.519 1.00 88.81 179 ALA A CA 1
ATOM 1297 C C . ALA A 1 179 ? -7.103 -5.107 32.127 1.00 88.81 179 ALA A C 1
ATOM 1299 O O . ALA A 1 179 ? -7.320 -4.368 31.172 1.00 88.81 179 ALA A O 1
ATOM 1300 N N . ASN A 1 180 ? -5.943 -5.047 32.796 1.00 88.56 180 ASN A N 1
ATOM 1301 C CA . ASN A 1 180 ? -4.868 -4.110 32.445 1.00 88.56 180 ASN A CA 1
ATOM 1302 C C . ASN A 1 180 ? -4.338 -4.304 31.015 1.00 88.56 180 ASN A C 1
ATOM 1304 O O . ASN A 1 180 ? -3.711 -3.397 30.479 1.00 88.56 180 ASN A O 1
ATOM 1308 N N . SER A 1 181 ? -4.596 -5.456 30.385 1.00 87.19 181 SER A N 1
ATOM 1309 C CA . SER A 1 181 ? -4.271 -5.695 28.975 1.00 87.19 181 SER A CA 1
ATOM 1310 C C . SER A 1 181 ? -5.000 -4.760 28.002 1.00 87.19 181 SER A C 1
ATOM 1312 O O . SER A 1 181 ? -4.576 -4.661 26.856 1.00 87.19 181 SER A O 1
ATOM 1314 N N . TYR A 1 182 ? -6.059 -4.076 28.439 1.00 91.88 182 TYR A N 1
ATOM 1315 C CA . TYR A 1 182 ? -6.797 -3.095 27.637 1.00 91.88 182 TYR A CA 1
ATOM 1316 C C . TYR A 1 182 ? -6.410 -1.645 27.934 1.00 91.88 182 TYR A C 1
ATOM 1318 O O . TYR A 1 182 ? -7.034 -0.722 27.411 1.00 91.88 182 TYR A O 1
ATOM 1326 N N . THR A 1 183 ? -5.410 -1.434 28.791 1.00 93.50 183 THR A N 1
ATOM 1327 C CA . THR A 1 183 ? -4.904 -0.107 29.136 1.00 93.50 183 THR A CA 1
ATOM 1328 C C . THR A 1 183 ? -3.598 0.149 28.406 1.00 93.50 183 THR A C 1
ATOM 1330 O O . THR A 1 183 ? -2.680 -0.667 28.474 1.00 93.50 183 THR A O 1
ATOM 1333 N N . PHE A 1 184 ? -3.459 1.326 27.804 1.00 95.06 184 PHE A N 1
ATOM 1334 C CA . PHE A 1 184 ? -2.151 1.858 27.437 1.00 95.06 184 PHE A CA 1
ATOM 1335 C C . PHE A 1 184 ? -1.883 3.185 28.146 1.00 95.06 184 PHE A C 1
ATOM 1337 O O . PHE A 1 184 ? -2.794 3.951 28.478 1.00 95.06 184 PHE A O 1
ATOM 1344 N N . THR A 1 185 ? -0.604 3.441 28.402 1.00 96.75 185 THR A N 1
ATOM 1345 C CA . THR A 1 185 ? -0.136 4.674 29.036 1.00 96.75 185 THR A CA 1
ATOM 1346 C C . THR A 1 185 ? 0.153 5.714 27.966 1.00 96.75 185 THR A C 1
ATOM 1348 O O . THR A 1 185 ? 0.775 5.413 26.951 1.00 96.75 185 THR A O 1
ATOM 1351 N N . ILE A 1 186 ? -0.270 6.951 28.210 1.00 97.38 186 ILE A N 1
ATOM 1352 C CA . ILE A 1 186 ? 0.130 8.094 27.395 1.00 97.38 186 ILE A CA 1
ATOM 1353 C C . ILE A 1 186 ? 1.498 8.558 27.896 1.00 97.38 186 ILE A C 1
ATOM 1355 O O . ILE A 1 186 ? 1.619 9.056 29.015 1.00 97.38 186 ILE A O 1
ATOM 1359 N N . GLU A 1 187 ? 2.530 8.386 27.074 1.00 97.06 187 GLU A N 1
ATOM 1360 C CA . GLU A 1 187 ? 3.911 8.754 27.411 1.00 97.06 187 GLU A CA 1
ATOM 1361 C C . GLU A 1 187 ? 4.122 10.265 27.300 1.00 97.06 187 GLU A C 1
ATOM 1363 O O . GLU A 1 187 ? 4.793 10.881 28.129 1.00 97.06 187 GLU A O 1
ATOM 1368 N N . ALA A 1 188 ? 3.535 10.869 26.266 1.00 96.25 188 ALA A N 1
ATOM 1369 C CA . ALA A 1 188 ? 3.573 12.299 26.009 1.00 96.25 188 ALA A CA 1
ATOM 1370 C C . ALA A 1 188 ? 2.448 12.716 25.049 1.00 96.25 188 ALA A C 1
ATOM 1372 O O . ALA A 1 188 ? 1.786 11.884 24.429 1.00 96.25 188 ALA A O 1
ATOM 1373 N N . PHE A 1 189 ? 2.290 14.027 24.872 1.00 96.50 189 PHE A N 1
ATOM 1374 C CA . PHE A 1 189 ? 1.529 14.602 23.765 1.00 96.50 189 PHE A CA 1
ATOM 1375 C C . PHE A 1 189 ? 2.485 15.337 22.826 1.00 96.50 189 PHE A C 1
ATOM 1377 O O . PHE A 1 189 ? 3.300 16.143 23.280 1.00 96.50 189 PHE A O 1
ATOM 1384 N N . SER A 1 190 ? 2.397 15.069 21.524 1.00 95.56 190 SER A N 1
ATOM 1385 C CA . SER A 1 190 ? 3.268 15.674 20.510 1.00 95.56 190 SER A CA 1
ATOM 1386 C C . SER A 1 190 ? 2.492 15.955 19.231 1.00 95.56 190 SER A C 1
ATOM 1388 O O . SER A 1 190 ? 1.722 15.121 18.767 1.00 95.56 190 SER A O 1
ATOM 1390 N N . GLY A 1 191 ? 2.639 17.162 18.675 1.00 92.12 191 GLY A N 1
ATOM 1391 C CA . GLY A 1 191 ? 1.915 17.568 17.463 1.00 92.12 191 GLY A CA 1
ATOM 1392 C C . GLY A 1 191 ? 0.385 17.598 17.605 1.00 92.12 191 GLY A C 1
ATOM 1393 O O . GLY A 1 191 ? -0.314 17.682 16.598 1.00 92.12 191 GLY A O 1
ATOM 1394 N N . GLY A 1 192 ? -0.143 17.546 18.834 1.00 93.56 192 GLY A N 1
ATOM 1395 C CA . GLY A 1 192 ? -1.571 17.384 19.117 1.00 93.56 192 GLY A CA 1
ATOM 1396 C C . GLY A 1 192 ? -2.044 15.933 19.242 1.00 93.56 192 GLY A C 1
ATOM 1397 O O . GLY A 1 192 ? -3.223 15.737 19.521 1.00 93.56 192 GLY A O 1
ATOM 1398 N N . ASN A 1 193 ? -1.152 14.955 19.053 1.00 96.38 193 ASN A N 1
ATOM 1399 C CA . ASN A 1 193 ? -1.422 13.520 19.130 1.00 96.38 193 ASN A CA 1
ATOM 1400 C C . ASN A 1 193 ? -0.975 12.939 20.475 1.00 96.38 193 ASN A C 1
ATOM 1402 O O . ASN A 1 193 ? -0.125 13.507 21.168 1.00 96.38 193 ASN A O 1
ATOM 1406 N N . VAL A 1 194 ? -1.513 11.770 20.800 1.00 97.31 194 VAL A N 1
ATOM 1407 C CA . VAL A 1 194 ? -1.047 10.911 21.889 1.00 97.31 194 VAL A CA 1
ATOM 1408 C C . VAL A 1 194 ? 0.185 10.151 21.419 1.00 97.31 194 VAL A C 1
ATOM 1410 O O . VAL A 1 194 ? 0.159 9.548 20.348 1.00 97.31 194 VAL A O 1
ATOM 1413 N N . VAL A 1 195 ? 1.245 10.162 22.225 1.00 97.56 195 VAL A N 1
ATOM 1414 C CA . VAL A 1 195 ? 2.425 9.312 22.040 1.00 97.56 195 VAL A CA 1
ATOM 1415 C C . VAL A 1 195 ? 2.295 8.106 22.965 1.00 97.56 195 VAL A C 1
ATOM 1417 O O . VAL A 1 195 ? 2.211 8.265 24.185 1.00 97.56 195 VAL A O 1
ATOM 1420 N N . ALA A 1 196 ? 2.257 6.918 22.373 1.00 95.75 196 ALA A N 1
ATOM 1421 C CA . ALA A 1 196 ? 2.235 5.634 23.060 1.00 95.75 196 ALA A CA 1
ATOM 1422 C C . ALA A 1 196 ? 3.044 4.644 22.215 1.00 95.75 196 ALA A C 1
ATOM 1424 O O . ALA A 1 196 ? 2.556 4.144 21.202 1.00 95.75 196 ALA A O 1
ATOM 1425 N N . THR A 1 197 ? 4.300 4.413 22.588 1.00 95.06 197 THR A N 1
ATOM 1426 C CA . THR A 1 197 ? 5.243 3.659 21.756 1.00 95.06 197 THR A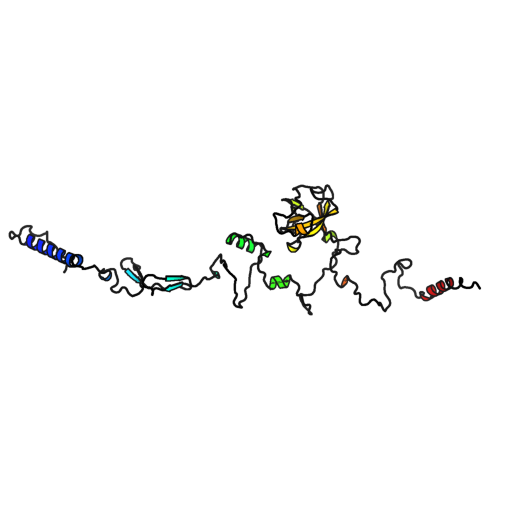 CA 1
ATOM 1427 C C . THR A 1 197 ? 4.775 2.213 21.580 1.00 95.06 197 THR A C 1
ATOM 1429 O O . THR A 1 197 ? 4.503 1.515 22.558 1.00 95.06 197 THR A O 1
ATOM 1432 N N . GLY A 1 198 ? 4.687 1.743 20.333 1.00 89.62 198 GLY A N 1
ATOM 1433 C CA . GLY A 1 198 ? 4.287 0.367 20.026 1.00 89.62 198 GLY A CA 1
ATOM 1434 C C . GLY A 1 198 ? 2.876 -0.008 20.495 1.00 89.62 198 GLY A C 1
ATOM 1435 O O . GLY A 1 198 ? 2.661 -1.139 20.928 1.00 89.62 198 GLY A O 1
ATOM 1436 N N . HIS A 1 199 ? 1.912 0.913 20.402 1.00 91.81 199 HIS A N 1
ATOM 1437 C CA . HIS A 1 199 ? 0.532 0.707 20.869 1.00 91.81 199 HIS A CA 1
ATOM 1438 C C . HIS A 1 199 ? -0.230 -0.428 20.149 1.00 91.81 199 HIS A C 1
ATOM 1440 O O . HIS A 1 199 ? -1.260 -0.876 20.640 1.00 91.81 199 HIS A O 1
ATOM 1446 N N . GLY A 1 200 ? 0.248 -0.903 18.991 1.00 88.00 200 GLY A N 1
ATOM 1447 C CA . GLY A 1 200 ? -0.316 -2.069 18.291 1.00 88.00 200 GLY A CA 1
ATOM 1448 C C . GLY A 1 200 ? -1.628 -1.821 17.534 1.00 88.00 200 GLY A C 1
ATOM 1449 O O . GLY A 1 200 ? -2.259 -2.777 17.094 1.00 88.00 200 GLY A O 1
ATOM 1450 N N . PHE A 1 201 ? -2.020 -0.557 17.359 1.00 90.19 201 PHE A N 1
ATOM 1451 C CA . PHE A 1 201 ? -3.157 -0.168 16.514 1.00 90.19 201 PHE A CA 1
ATOM 1452 C C . PHE A 1 201 ? -2.693 -0.006 15.070 1.00 90.19 201 PHE A C 1
ATOM 1454 O O . PHE A 1 201 ? -1.553 0.386 14.821 1.00 90.19 201 PHE A O 1
ATOM 1461 N N . GLU A 1 202 ? -3.604 -0.237 14.135 1.00 88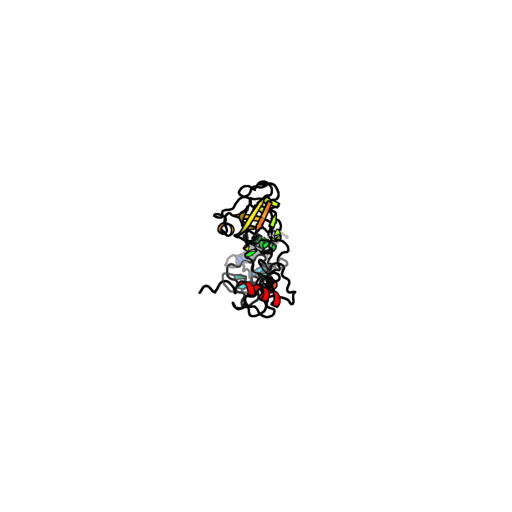.38 202 GLU A N 1
ATOM 1462 C CA . GLU A 1 202 ? -3.394 -0.040 12.701 1.00 88.38 202 GLU A CA 1
ATOM 1463 C C . GLU A 1 202 ? -4.507 0.856 12.134 1.00 88.38 202 GLU A C 1
ATOM 1465 O O . GLU A 1 202 ? -5.441 1.236 12.840 1.00 88.38 202 GLU A O 1
ATOM 1470 N N . VAL A 1 203 ? -4.455 1.179 10.840 1.00 87.06 203 VAL A N 1
ATOM 1471 C CA . VAL A 1 203 ? -5.492 1.981 10.159 1.00 87.06 203 VAL A CA 1
ATOM 1472 C C . VAL A 1 203 ? -6.891 1.356 10.297 1.00 87.06 203 VAL A C 1
ATOM 1474 O O . VAL A 1 203 ? -7.887 2.071 10.387 1.00 87.06 203 VAL A O 1
ATOM 1477 N N . ASN A 1 204 ? -6.979 0.024 10.391 1.00 86.06 204 ASN A N 1
ATOM 1478 C CA . ASN A 1 204 ? -8.236 -0.697 10.637 1.00 86.06 204 ASN A CA 1
ATOM 1479 C C . ASN A 1 204 ? -8.848 -0.436 12.027 1.00 86.06 204 ASN A C 1
ATOM 1481 O O . ASN A 1 204 ? -10.012 -0.756 12.244 1.00 86.06 204 ASN A O 1
ATOM 1485 N N . SER A 1 205 ? -8.074 0.126 12.956 1.00 91.50 205 SER A N 1
ATOM 1486 C CA . SER A 1 205 ? -8.495 0.442 14.319 1.00 91.50 205 SER A CA 1
ATOM 1487 C C . SER A 1 205 ? -9.123 1.836 14.406 1.00 91.50 205 SER A C 1
ATOM 1489 O O . SER A 1 205 ? -9.542 2.253 15.482 1.00 91.50 205 SER A O 1
ATOM 1491 N N . ASN A 1 206 ? -9.181 2.582 13.298 1.00 93.81 206 ASN A N 1
ATOM 1492 C CA . ASN A 1 206 ? -9.765 3.919 13.265 1.00 93.81 206 ASN A CA 1
ATOM 1493 C C . ASN A 1 206 ? -11.234 3.888 13.704 1.00 93.81 206 ASN A C 1
ATOM 1495 O O . ASN A 1 206 ? -12.059 3.187 13.118 1.00 93.81 206 ASN A O 1
ATOM 1499 N N . GLY A 1 207 ? -11.556 4.682 14.724 1.00 95.62 207 GLY A N 1
ATOM 1500 C CA . GLY A 1 207 ? -12.877 4.680 15.350 1.00 95.62 207 GLY A CA 1
ATOM 1501 C C . GLY A 1 207 ? -12.990 3.770 16.569 1.00 95.62 207 GLY A C 1
ATOM 1502 O O . GLY A 1 207 ? -14.063 3.693 17.155 1.00 95.62 207 GLY A O 1
ATOM 1503 N N . ILE A 1 208 ? -11.913 3.115 17.014 1.00 94.88 208 ILE A N 1
ATOM 1504 C CA . ILE A 1 208 ? -11.954 2.370 18.274 1.00 94.88 208 ILE A CA 1
ATOM 1505 C C . ILE A 1 208 ? -12.119 3.326 19.464 1.00 94.88 208 ILE A C 1
ATOM 1507 O O . ILE A 1 208 ? -11.466 4.372 19.545 1.00 94.88 208 ILE A O 1
ATOM 1511 N N . ALA A 1 209 ? -13.013 2.967 20.382 1.00 96.62 209 ALA A N 1
ATOM 1512 C CA . ALA A 1 209 ? -13.397 3.793 21.517 1.00 96.62 209 ALA A CA 1
ATOM 1513 C C . ALA A 1 209 ? -12.542 3.480 22.754 1.00 96.62 209 ALA A C 1
ATOM 1515 O O . ALA A 1 209 ? -12.490 2.342 23.218 1.00 96.62 209 ALA A O 1
ATOM 1516 N N . TYR A 1 210 ? -11.911 4.503 23.326 1.00 97.25 210 TYR A N 1
ATOM 1517 C CA . TYR A 1 210 ? -11.102 4.409 24.540 1.00 97.25 210 TYR A CA 1
ATOM 1518 C C . TYR A 1 210 ? -11.498 5.488 25.545 1.00 97.25 210 TYR A C 1
ATOM 1520 O O . TYR A 1 210 ? -11.710 6.652 25.208 1.00 97.25 210 TYR A O 1
ATOM 1528 N N . LYS A 1 211 ? -11.584 5.105 26.813 1.00 96.75 211 LYS A N 1
ATOM 1529 C CA . LYS A 1 211 ? -11.859 5.985 27.940 1.00 96.75 211 LYS A CA 1
ATOM 1530 C C . LYS A 1 211 ? -10.561 6.567 28.481 1.00 96.75 211 LYS A C 1
ATOM 1532 O O . LYS A 1 211 ? -9.652 5.831 28.858 1.00 96.75 211 LYS A O 1
ATOM 1537 N N . TYR A 1 212 ? -10.497 7.888 28.548 1.00 97.88 212 TYR A N 1
ATOM 1538 C CA . TYR A 1 212 ? -9.353 8.606 29.095 1.00 97.88 212 TYR A CA 1
ATOM 1539 C C . TYR A 1 212 ? -9.414 8.676 30.623 1.00 97.88 212 TYR A C 1
ATOM 1541 O O . TYR A 1 212 ? -10.492 8.831 31.200 1.00 97.88 212 TYR A O 1
ATOM 1549 N N . ASN A 1 213 ? -8.259 8.599 31.282 1.00 97.12 213 ASN A N 1
ATOM 1550 C CA . ASN A 1 213 ? -8.136 8.775 32.724 1.00 97.12 213 ASN A CA 1
ATOM 1551 C C . ASN A 1 213 ? -6.784 9.396 33.118 1.00 97.12 213 ASN A C 1
ATOM 1553 O O . ASN A 1 213 ? -5.743 9.009 32.582 1.00 97.12 213 ASN A O 1
ATOM 1557 N N . SER A 1 214 ? -6.811 10.291 34.106 1.00 97.00 214 SER A N 1
ATOM 1558 C CA . SER A 1 214 ? -5.658 10.940 34.735 1.00 97.00 214 SER A CA 1
ATOM 1559 C C . SER A 1 214 ? -5.653 10.694 36.244 1.00 97.00 214 SER A C 1
ATOM 1561 O O . SER A 1 214 ? -6.695 10.753 36.895 1.00 97.00 214 SER A O 1
ATOM 1563 N N . THR A 1 215 ? -4.480 10.473 36.842 1.00 97.00 215 THR A N 1
ATOM 1564 C CA . THR A 1 215 ? -4.334 10.480 38.313 1.00 97.00 215 THR A CA 1
ATOM 1565 C C . THR A 1 215 ? -4.055 11.872 38.889 1.00 97.00 215 THR A C 1
ATOM 1567 O O . THR A 1 215 ? -3.907 12.006 40.104 1.00 97.00 215 THR A O 1
ATOM 1570 N N . GLY A 1 216 ? -3.891 12.889 38.042 1.00 95.81 216 GLY A N 1
ATOM 1571 C CA . GLY A 1 216 ? -3.640 14.273 38.435 1.00 95.81 216 GLY A CA 1
ATOM 1572 C C . GLY A 1 216 ? -4.660 15.206 37.796 1.00 95.81 216 GLY A C 1
ATOM 1573 O O . GLY A 1 216 ? -5.860 15.071 38.012 1.00 95.81 216 GLY A O 1
ATOM 1574 N N . THR A 1 217 ? -4.184 16.178 37.025 1.00 96.81 217 THR A N 1
ATOM 1575 C CA . THR A 1 217 ? -5.051 17.053 36.228 1.00 96.81 217 THR A CA 1
ATOM 1576 C C . THR A 1 217 ? -5.252 16.473 34.836 1.00 96.81 217 THR A C 1
ATOM 1578 O O . THR A 1 217 ? -4.302 15.988 34.211 1.00 96.81 217 THR A O 1
ATOM 1581 N N . ASP A 1 218 ? -6.474 16.569 34.324 1.00 97.81 218 ASP A N 1
ATOM 1582 C CA . ASP A 1 218 ? -6.780 16.176 32.952 1.00 97.81 218 ASP A CA 1
ATOM 1583 C C . ASP A 1 218 ? -6.000 17.027 31.945 1.00 97.81 218 ASP A C 1
ATOM 1585 O O . ASP A 1 218 ? -5.719 18.211 32.168 1.00 97.81 218 ASP A O 1
ATOM 1589 N N . ALA A 1 219 ? -5.615 16.406 30.834 1.00 96.75 219 ALA A N 1
ATOM 1590 C CA . ALA A 1 219 ? -5.031 17.108 29.708 1.00 96.75 219 ALA A CA 1
ATOM 1591 C C . ALA A 1 219 ? -6.082 17.995 29.024 1.00 96.75 219 ALA A C 1
ATOM 1593 O O . ALA A 1 219 ? -7.282 17.735 29.046 1.00 96.75 219 ALA A O 1
ATOM 1594 N N . THR A 1 220 ? -5.626 19.077 28.406 1.00 95.88 220 THR A N 1
ATOM 1595 C CA . THR A 1 220 ? -6.463 20.088 27.762 1.00 95.88 220 THR A CA 1
ATOM 1596 C C . THR A 1 220 ? -7.346 19.449 26.696 1.00 95.88 220 THR A C 1
ATOM 1598 O O . THR A 1 220 ? -6.847 18.802 25.779 1.00 95.88 220 THR A O 1
ATOM 1601 N N . GLY A 1 221 ? -8.656 19.677 26.804 1.00 93.88 221 GLY A N 1
ATOM 1602 C CA . GLY A 1 221 ? -9.648 19.117 25.885 1.00 93.88 221 GLY A CA 1
ATOM 1603 C C . GLY A 1 221 ? -10.053 17.677 26.201 1.00 93.88 221 GLY A C 1
ATOM 1604 O O . GLY A 1 221 ? -10.944 17.156 25.534 1.00 93.88 221 GLY A O 1
ATOM 1605 N N . LEU A 1 222 ? -9.446 17.058 27.218 1.00 96.94 222 LEU A N 1
ATOM 1606 C CA . LEU A 1 222 ? -9.809 15.740 27.716 1.00 96.94 222 LEU A CA 1
ATOM 1607 C C . LEU A 1 222 ? -10.441 15.837 29.108 1.00 96.94 222 LEU A C 1
ATOM 1609 O O . LEU A 1 222 ? -10.251 16.810 29.839 1.00 96.94 222 LEU A O 1
ATOM 1613 N N . SER A 1 223 ? -11.228 14.833 29.475 1.00 97.50 223 SER A N 1
ATOM 1614 C CA . SER A 1 223 ? -11.824 14.721 30.806 1.00 97.50 223 SER A CA 1
ATOM 1615 C C . SER A 1 223 ? -11.841 13.267 31.257 1.00 97.50 223 SER A C 1
ATOM 1617 O O . SER A 1 223 ? -12.285 12.393 30.506 1.00 97.50 223 SER A O 1
ATOM 1619 N N . SER A 1 224 ? -11.351 12.992 32.465 1.00 97.38 224 SER A N 1
ATOM 1620 C CA . SER A 1 224 ? -11.283 11.634 33.008 1.00 97.38 224 SER A CA 1
ATOM 1621 C C . SER A 1 224 ? -12.662 10.971 33.036 1.00 97.38 224 SER A C 1
ATOM 1623 O O . SER A 1 224 ? -13.669 11.592 33.372 1.00 97.38 224 SER A O 1
ATOM 1625 N N . GLY A 1 225 ? -12.718 9.698 32.650 1.00 95.00 225 GLY A N 1
ATOM 1626 C CA . GLY A 1 225 ? -13.955 8.930 32.510 1.00 95.00 225 GLY A CA 1
ATOM 1627 C C . GLY A 1 225 ? -14.688 9.126 31.176 1.00 95.00 225 GLY A C 1
ATOM 1628 O O . GLY A 1 225 ? -15.641 8.392 30.906 1.00 95.00 225 GLY A O 1
ATOM 1629 N N . THR A 1 226 ? -14.241 10.059 30.328 1.00 97.38 226 THR A N 1
ATOM 1630 C CA . THR A 1 226 ? -14.852 10.338 29.017 1.00 97.38 226 THR A CA 1
ATOM 1631 C C . THR A 1 226 ? -14.286 9.421 27.938 1.00 97.38 226 THR A C 1
ATOM 1633 O O . THR A 1 226 ? -13.096 9.105 27.942 1.00 97.38 226 THR A O 1
ATOM 1636 N N . THR A 1 227 ? -15.149 8.988 27.017 1.00 97.56 227 THR A N 1
ATOM 1637 C CA . THR A 1 227 ? -14.767 8.155 25.867 1.00 97.56 227 THR A CA 1
ATOM 1638 C C . THR A 1 227 ? -14.368 9.034 24.688 1.00 97.56 227 THR A C 1
ATOM 1640 O O . THR A 1 227 ? -15.077 9.982 24.356 1.00 97.56 227 THR A O 1
ATOM 1643 N N . TYR A 1 228 ? -13.252 8.692 24.057 1.00 98.06 228 TYR A N 1
ATOM 1644 C CA . TYR A 1 228 ? -12.719 9.309 22.851 1.00 98.06 228 TYR A CA 1
ATOM 1645 C C . TYR A 1 228 ? -12.422 8.232 21.813 1.00 98.06 228 TYR A C 1
ATOM 1647 O O . TYR A 1 228 ? -12.214 7.068 22.154 1.00 98.06 228 TYR A O 1
ATOM 1655 N N . TYR A 1 229 ? -12.381 8.627 20.547 1.00 98.12 229 TYR A N 1
ATOM 1656 C CA . TYR A 1 229 ? -12.163 7.712 19.433 1.00 98.12 229 TYR A CA 1
ATOM 1657 C C . TYR A 1 229 ? -10.755 7.896 18.877 1.00 98.12 229 TYR A C 1
ATOM 1659 O O . TYR A 1 229 ? -10.305 9.028 18.673 1.00 98.12 229 TYR A O 1
ATOM 1667 N N . LEU A 1 230 ? -10.045 6.788 18.675 1.00 97.25 230 LEU A N 1
ATOM 1668 C CA . LEU A 1 230 ? -8.656 6.802 18.226 1.00 97.25 230 LEU A CA 1
ATOM 1669 C C . LEU A 1 230 ? -8.580 6.711 16.702 1.00 97.25 230 LEU A C 1
ATOM 1671 O O . LEU A 1 230 ? -9.339 5.975 16.069 1.00 97.25 230 LEU A O 1
ATOM 1675 N N . ARG A 1 231 ? -7.615 7.419 16.118 1.00 96.38 231 ARG A N 1
ATOM 1676 C CA . ARG A 1 231 ? -7.198 7.241 14.725 1.00 96.38 231 ARG A CA 1
ATOM 1677 C C . ARG A 1 231 ? -5.692 7.012 14.667 1.00 96.38 231 ARG A C 1
ATOM 1679 O O . ARG A 1 231 ? -4.924 7.717 15.321 1.00 96.38 231 ARG A O 1
ATOM 1686 N N . PHE A 1 232 ? -5.278 6.029 13.879 1.00 94.12 232 PHE A N 1
ATOM 1687 C CA . PHE A 1 232 ? -3.884 5.700 13.626 1.00 94.12 232 PHE A CA 1
ATOM 1688 C C . PHE A 1 232 ? -3.166 6.856 12.919 1.00 94.12 232 PHE A C 1
ATOM 1690 O O . PHE A 1 232 ? -3.654 7.372 11.911 1.00 94.12 232 PHE A O 1
ATOM 1697 N N . VAL A 1 233 ? -1.997 7.241 13.435 1.00 93.00 233 VAL A N 1
ATOM 1698 C CA . VAL A 1 233 ? -1.108 8.224 12.795 1.00 93.00 233 VAL A CA 1
ATOM 1699 C C . VAL A 1 233 ? 0.215 7.559 12.432 1.00 93.00 233 VAL A C 1
ATOM 1701 O O . VAL A 1 233 ? 0.635 7.600 11.279 1.00 93.00 233 VAL A O 1
ATOM 1704 N N . THR A 1 234 ? 0.862 6.921 13.406 1.00 91.31 234 THR A N 1
ATOM 1705 C CA . THR A 1 234 ? 2.063 6.098 13.218 1.00 91.31 234 THR A CA 1
ATOM 1706 C C . THR A 1 234 ? 2.029 4.923 14.194 1.00 91.31 234 THR A C 1
ATOM 1708 O O . THR A 1 234 ? 1.116 4.824 14.999 1.00 91.31 234 THR A O 1
ATOM 1711 N N . VAL A 1 235 ? 3.041 4.051 14.166 1.00 88.12 235 VAL A N 1
ATOM 1712 C CA . VAL A 1 235 ? 3.183 2.937 15.128 1.00 88.12 235 VAL A CA 1
ATOM 1713 C C . VAL A 1 235 ? 3.345 3.373 16.594 1.00 88.12 235 VAL A C 1
ATOM 1715 O O . VAL A 1 235 ? 3.187 2.546 17.490 1.00 88.12 235 VAL A O 1
ATOM 1718 N N . ASP A 1 236 ? 3.655 4.653 16.822 1.00 95.25 236 ASP A N 1
ATOM 1719 C CA . ASP A 1 236 ? 3.899 5.235 18.147 1.00 95.25 236 ASP A CA 1
ATOM 1720 C C . ASP A 1 236 ? 2.940 6.392 18.469 1.00 95.25 236 ASP A C 1
ATOM 1722 O O . ASP A 1 236 ? 3.061 7.032 19.518 1.00 95.25 236 ASP A O 1
ATOM 1726 N N . GLN A 1 237 ? 2.017 6.722 17.557 1.00 95.94 237 GLN A N 1
ATOM 1727 C CA . GLN A 1 237 ? 1.129 7.870 17.706 1.00 95.94 237 GLN A CA 1
ATOM 1728 C C . GLN A 1 237 ? -0.289 7.598 17.215 1.00 95.94 237 GLN A C 1
ATOM 1730 O O . GLN A 1 237 ? -0.513 7.121 16.101 1.00 95.94 237 GLN A O 1
ATOM 1735 N N . VAL A 1 238 ? -1.250 8.064 18.012 1.00 97.25 238 VAL A N 1
ATOM 1736 C CA . VAL A 1 238 ? -2.673 8.103 17.661 1.00 97.25 238 VAL A CA 1
ATOM 1737 C C . VAL A 1 238 ? -3.244 9.503 17.872 1.00 97.25 238 VAL A C 1
ATOM 1739 O O . VAL A 1 238 ? -2.847 10.221 18.794 1.00 97.25 238 VAL A O 1
ATOM 1742 N N . SER A 1 239 ? -4.187 9.914 17.029 1.00 97.06 239 SER A N 1
ATOM 1743 C CA . SER A 1 239 ? -4.964 11.139 17.230 1.00 97.06 239 SER A CA 1
ATOM 1744 C C . SER A 1 239 ? -6.291 10.839 17.922 1.00 97.06 239 SER A C 1
ATOM 1746 O O . SER A 1 239 ? -6.825 9.734 17.821 1.00 97.06 239 SER A O 1
ATOM 1748 N N . LEU A 1 240 ? -6.816 11.836 18.640 1.00 97.50 240 LEU A N 1
ATOM 1749 C CA . LEU A 1 240 ? -8.065 11.736 19.393 1.00 97.50 240 LEU A CA 1
ATOM 1750 C C . LEU A 1 240 ? -9.191 12.490 18.695 1.00 97.50 240 LEU A C 1
ATOM 1752 O O . LEU A 1 240 ? -8.994 13.602 18.197 1.00 97.50 240 LEU A O 1
ATOM 1756 N N . HIS A 1 241 ? -10.379 11.899 18.714 1.00 97.94 241 HIS A N 1
ATOM 1757 C CA . HIS A 1 241 ? -11.568 12.414 18.049 1.00 97.94 241 HIS A CA 1
ATOM 1758 C C . HIS A 1 241 ? -12.790 12.360 18.977 1.00 97.94 241 HIS A C 1
ATOM 1760 O O . HIS A 1 241 ? -12.870 11.482 19.844 1.00 97.94 241 HIS A O 1
ATOM 1766 N N . PRO A 1 242 ? -13.742 13.298 18.818 1.00 96.38 242 PRO A N 1
ATOM 1767 C CA . PRO A 1 242 ? -14.950 13.343 19.639 1.00 96.38 242 PRO A CA 1
ATOM 1768 C C . PRO A 1 242 ? -15.988 12.277 19.254 1.00 96.38 242 PRO A C 1
ATOM 1770 O O . PRO A 1 242 ? -16.826 11.941 20.086 1.00 96.38 242 PRO A O 1
ATOM 1773 N N . SER A 1 243 ? -15.946 11.752 18.024 1.00 97.19 243 SER A N 1
ATOM 1774 C CA . SER A 1 243 ? -16.866 10.722 17.529 1.00 97.19 243 SER A CA 1
ATOM 1775 C C . SER A 1 243 ? -16.149 9.681 16.663 1.00 97.19 243 SER A C 1
ATOM 1777 O O . SER A 1 243 ? -15.028 9.914 16.197 1.00 97.19 243 SER A O 1
ATOM 1779 N N . GLU A 1 244 ? -16.801 8.534 16.461 1.00 96.75 244 GLU A N 1
ATOM 1780 C CA . GLU A 1 244 ? -16.303 7.451 15.609 1.00 96.75 244 GLU A CA 1
ATOM 1781 C C . GLU A 1 244 ? -16.164 7.914 14.155 1.00 96.75 244 GLU A C 1
ATOM 1783 O O . GLU A 1 244 ? -15.133 7.680 13.522 1.00 96.75 244 GLU A O 1
ATOM 1788 N N . GLU A 1 245 ? -17.162 8.646 13.653 1.00 97.12 245 GLU A N 1
ATOM 1789 C CA . GLU A 1 245 ? -17.194 9.157 12.283 1.00 97.12 245 GLU A CA 1
ATOM 1790 C C . GLU A 1 245 ? -15.993 10.063 12.002 1.00 97.12 245 GLU A C 1
ATOM 1792 O O . GLU A 1 245 ? -15.366 9.956 10.950 1.00 97.12 245 GLU A O 1
ATOM 1797 N N . GLU A 1 246 ? -15.615 10.911 12.961 1.00 97.19 246 GLU A N 1
ATOM 1798 C CA . GLU A 1 246 ? -14.458 11.798 12.826 1.00 97.19 246 GLU A CA 1
ATOM 1799 C C . GLU A 1 246 ? -13.128 11.041 12.876 1.00 97.19 246 GLU A C 1
ATOM 1801 O O . GLU A 1 246 ? -12.191 11.379 12.150 1.00 97.19 246 GLU A O 1
ATOM 1806 N N . ALA A 1 247 ? -13.030 9.981 13.681 1.00 96.31 247 ALA A N 1
ATOM 1807 C CA . ALA A 1 247 ? -11.854 9.115 13.683 1.00 96.31 247 ALA A CA 1
ATOM 1808 C C . ALA A 1 247 ? -11.716 8.314 12.375 1.00 96.31 247 ALA A C 1
ATOM 1810 O O . ALA A 1 247 ? -10.597 8.018 11.946 1.00 96.31 247 ALA A O 1
ATOM 1811 N N . GLN A 1 248 ? -12.828 7.998 11.710 1.00 94.94 248 GLN A N 1
ATOM 1812 C CA . GLN A 1 248 ? -12.863 7.294 10.424 1.00 94.94 248 GLN A CA 1
ATOM 1813 C C . GLN A 1 248 ? -12.788 8.236 9.210 1.00 94.94 248 GLN A C 1
ATOM 1815 O O . GLN A 1 248 ? -12.460 7.782 8.112 1.00 94.94 248 GLN A O 1
ATOM 1820 N N . ASN A 1 249 ? -13.004 9.542 9.392 1.00 94.44 249 ASN A N 1
ATOM 1821 C CA . ASN A 1 249 ? -12.983 10.529 8.316 1.00 94.44 249 ASN A CA 1
ATOM 1822 C C . ASN A 1 249 ? -11.599 10.607 7.632 1.00 94.44 249 ASN A C 1
ATOM 1824 O O . ASN A 1 249 ? -10.581 10.958 8.238 1.00 94.44 249 ASN A O 1
ATOM 1828 N N . ASN A 1 250 ? -11.556 10.284 6.339 1.00 90.75 250 ASN A N 1
ATOM 1829 C CA . ASN A 1 250 ? -10.333 10.320 5.531 1.00 90.75 250 ASN A CA 1
ATOM 1830 C C . ASN A 1 250 ? -10.059 11.688 4.887 1.00 90.75 250 ASN A C 1
ATOM 1832 O O . ASN A 1 250 ? -9.022 11.858 4.254 1.00 90.75 250 ASN A O 1
ATOM 1836 N N . ASP A 1 251 ? -10.955 12.660 5.052 1.00 91.38 251 ASP A N 1
ATOM 1837 C CA . ASP A 1 251 ? -10.767 14.031 4.594 1.00 91.38 251 ASP A CA 1
ATOM 1838 C C . ASP A 1 251 ? -10.183 14.901 5.717 1.00 91.38 251 ASP A C 1
ATOM 1840 O O . ASP A 1 251 ? -10.878 15.360 6.624 1.00 91.38 251 ASP A O 1
ATOM 1844 N N . ASP A 1 252 ? -8.878 15.154 5.628 1.00 87.38 252 ASP A N 1
ATOM 1845 C CA . ASP A 1 252 ? -8.127 15.990 6.570 1.00 87.38 252 ASP A CA 1
ATOM 1846 C C . ASP A 1 252 ? -8.669 17.424 6.691 1.00 87.38 252 ASP A C 1
ATOM 1848 O O . ASP A 1 252 ? -8.426 18.077 7.705 1.00 87.38 252 ASP A O 1
ATOM 1852 N N . SER A 1 253 ? -9.385 17.927 5.678 1.00 89.88 253 SER A N 1
ATOM 1853 C CA . SER A 1 253 ? -9.909 19.297 5.674 1.00 89.88 253 SER A CA 1
ATOM 1854 C C . SER A 1 253 ? -11.185 19.459 6.497 1.00 89.88 253 SER A C 1
ATOM 1856 O O . SER A 1 253 ? -11.443 20.546 7.019 1.00 89.88 253 SER A O 1
ATOM 1858 N N . THR A 1 254 ? -11.965 18.387 6.638 1.00 94.00 254 THR A N 1
ATOM 1859 C CA . THR A 1 254 ? -13.225 18.379 7.392 1.00 94.00 254 THR A CA 1
ATOM 1860 C C . THR A 1 254 ? -13.108 17.657 8.727 1.00 94.00 254 THR A C 1
ATOM 1862 O O . THR A 1 254 ? -13.893 17.939 9.631 1.00 94.00 254 THR A O 1
ATOM 1865 N N . ARG A 1 255 ? -12.111 16.776 8.882 1.00 95.50 255 ARG A N 1
ATOM 1866 C CA . ARG A 1 255 ? -11.918 15.973 10.089 1.00 95.50 255 ARG A CA 1
ATOM 1867 C C . ARG A 1 255 ? -11.707 16.827 11.338 1.00 95.50 255 ARG A C 1
ATOM 1869 O O . ARG A 1 255 ? -10.746 17.591 11.457 1.00 95.50 255 ARG A O 1
ATOM 1876 N N . VAL A 1 256 ? -12.543 16.592 12.341 1.00 95.44 256 VAL A N 1
ATOM 1877 C CA . VAL A 1 256 ? -12.459 17.207 13.663 1.00 95.44 256 VAL A CA 1
ATOM 1878 C C . VAL A 1 256 ? -11.568 16.359 14.562 1.00 95.44 256 VAL A C 1
ATOM 1880 O O . VAL A 1 256 ? -11.907 15.238 14.939 1.00 95.44 256 VAL A O 1
ATOM 1883 N N . ARG A 1 257 ? -10.420 16.917 14.950 1.00 95.00 257 ARG A N 1
ATOM 1884 C CA . ARG A 1 257 ? -9.489 16.301 15.906 1.00 95.00 257 ARG A CA 1
ATOM 1885 C C . ARG A 1 257 ? -9.439 17.098 17.209 1.00 95.00 257 ARG A C 1
ATOM 1887 O O . ARG A 1 257 ? -9.444 18.330 17.197 1.00 95.00 257 ARG A O 1
ATOM 1894 N N . ILE A 1 258 ? -9.274 16.400 18.326 1.00 96.12 258 ILE A N 1
ATOM 1895 C CA . ILE A 1 258 ? -8.939 16.998 19.619 1.00 96.12 258 ILE A CA 1
ATOM 1896 C C . ILE A 1 258 ? -7.421 17.169 19.667 1.00 96.12 258 ILE A C 1
ATOM 1898 O O . ILE A 1 258 ? -6.675 16.201 19.778 1.00 96.12 258 ILE A O 1
ATOM 1902 N N . SER A 1 259 ? -6.950 18.410 19.544 1.00 94.88 259 SER A N 1
ATOM 1903 C CA . SER A 1 259 ? -5.517 18.713 19.624 1.00 94.88 259 SER A CA 1
ATOM 1904 C C . SER A 1 259 ? -5.088 18.915 21.068 1.00 94.88 259 SER A C 1
ATOM 1906 O O . SER A 1 259 ? -5.447 19.924 21.674 1.00 94.88 259 SER A O 1
ATOM 1908 N N . VAL A 1 260 ? -4.268 18.004 21.590 1.00 95.75 260 VAL A N 1
ATOM 1909 C CA . VAL A 1 260 ? -3.752 18.102 22.962 1.00 95.75 260 VAL A CA 1
ATOM 1910 C C . VAL A 1 260 ? -2.351 18.737 22.964 1.00 95.75 260 VAL A C 1
ATOM 1912 O O . VAL A 1 260 ? -1.434 18.187 22.348 1.00 95.75 260 VAL A O 1
ATOM 1915 N N . PRO A 1 261 ? -2.140 19.896 23.617 1.00 95.00 261 PRO A N 1
ATOM 1916 C CA . PRO A 1 261 ? -0.828 20.538 23.687 1.00 95.00 261 PRO A CA 1
ATOM 1917 C C . PRO A 1 261 ? 0.221 19.675 24.401 1.00 95.00 261 PRO A C 1
ATOM 1919 O O . PRO A 1 261 ? -0.094 18.930 25.331 1.00 95.00 261 PRO A O 1
ATOM 1922 N N . ALA A 1 262 ? 1.488 19.826 24.011 1.00 94.44 262 ALA A N 1
ATOM 1923 C CA . ALA A 1 262 ? 2.600 19.164 24.689 1.00 94.44 262 ALA A CA 1
ATOM 1924 C C . ALA A 1 262 ? 2.690 19.592 26.165 1.00 94.44 262 ALA A C 1
ATOM 1926 O O . ALA A 1 262 ? 2.504 20.764 26.493 1.00 94.44 262 ALA A O 1
ATOM 1927 N N . GLY A 1 263 ? 2.984 18.634 27.049 1.00 90.94 263 GLY A N 1
ATOM 1928 C CA . GLY A 1 263 ? 3.064 18.869 28.496 1.00 90.94 263 GLY A CA 1
ATOM 1929 C C . GLY A 1 263 ? 1.716 19.121 29.179 1.00 90.94 263 GLY A C 1
ATOM 1930 O O . GLY A 1 263 ? 1.696 19.634 30.295 1.00 90.94 263 GLY A O 1
ATOM 1931 N N . SER A 1 264 ? 0.597 18.808 28.519 1.00 94.12 264 SER A N 1
ATOM 1932 C CA . SER A 1 264 ? -0.732 18.996 29.095 1.00 94.12 264 SER A CA 1
ATOM 1933 C C . SER A 1 264 ? -1.131 17.883 30.071 1.00 94.12 264 SER A C 1
ATOM 1935 O O . SER A 1 264 ? -0.811 16.709 29.877 1.00 94.12 264 SER A O 1
ATOM 1937 N N . GLY A 1 265 ? -1.880 18.269 31.107 1.00 93.81 265 GLY A N 1
ATOM 1938 C CA . GLY A 1 265 ? -2.274 17.399 32.210 1.00 93.81 265 GLY A CA 1
ATOM 1939 C C . GLY A 1 265 ? -1.110 17.046 33.145 1.00 93.81 265 GLY A C 1
ATOM 1940 O O . GLY A 1 265 ? 0.030 17.458 32.944 1.00 93.81 265 GLY A O 1
ATOM 1941 N N . SER A 1 266 ? -1.396 16.315 34.218 1.00 95.00 266 SER A N 1
ATOM 1942 C CA . SER A 1 266 ? -0.394 15.891 35.202 1.00 95.00 266 SER A CA 1
ATOM 1943 C C . SER A 1 266 ? -0.750 14.532 35.796 1.00 95.00 266 SER A C 1
ATOM 1945 O O . SER A 1 266 ? -1.893 14.098 35.704 1.00 95.00 266 SER A O 1
ATOM 1947 N N . GLY A 1 267 ? 0.219 13.867 36.427 1.00 95.25 267 GLY A N 1
ATOM 1948 C CA . GLY A 1 267 ? 0.039 12.502 36.925 1.00 95.25 267 GLY A CA 1
ATOM 1949 C C . GLY A 1 267 ? 0.169 11.450 35.821 1.00 95.25 267 GLY A C 1
ATOM 1950 O O . GLY A 1 267 ? 0.681 11.731 34.738 1.00 95.25 267 GLY A O 1
ATOM 1951 N N . LEU A 1 268 ? -0.256 10.222 36.120 1.00 96.06 268 LEU A N 1
ATOM 1952 C CA . LEU A 1 268 ? -0.279 9.134 35.150 1.00 96.06 268 LEU A CA 1
ATOM 1953 C C . LEU A 1 268 ? -1.515 9.283 34.261 1.00 96.06 268 LEU A C 1
ATOM 1955 O O . LEU A 1 268 ? -2.640 9.317 34.756 1.00 96.06 268 LEU A O 1
ATOM 1959 N N . GLN A 1 269 ? -1.273 9.351 32.958 1.00 97.38 269 GLN A N 1
ATOM 1960 C CA . GLN A 1 269 ? -2.285 9.507 31.923 1.00 97.38 269 GLN A CA 1
ATOM 1961 C C . GLN A 1 269 ? -2.474 8.170 31.208 1.00 97.38 269 GLN A C 1
ATOM 1963 O O . GLN A 1 269 ? -1.503 7.558 30.761 1.00 97.38 269 GLN A O 1
ATOM 1968 N N . THR A 1 270 ? -3.711 7.704 31.094 1.00 97.19 270 THR A N 1
ATOM 1969 C CA . THR A 1 270 ? -4.029 6.381 30.541 1.00 97.19 270 THR A CA 1
ATOM 1970 C C . THR A 1 270 ? -5.245 6.435 29.637 1.00 97.19 270 THR A C 1
ATOM 1972 O O . THR A 1 270 ? -6.117 7.292 29.785 1.00 97.19 270 THR A O 1
ATOM 1975 N N . MET A 1 271 ? -5.293 5.488 28.711 1.00 96.69 271 MET A N 1
ATOM 1976 C CA . MET A 1 271 ? -6.454 5.183 27.893 1.00 96.69 271 MET A CA 1
ATOM 1977 C C . MET A 1 271 ? -6.810 3.722 28.115 1.00 96.69 271 MET A C 1
ATOM 1979 O O . MET A 1 271 ? -5.935 2.857 28.096 1.00 96.69 271 MET A O 1
ATOM 1983 N N . PHE A 1 272 ? -8.091 3.460 28.320 1.00 94.94 272 PHE A N 1
ATOM 1984 C CA . PHE A 1 272 ? -8.623 2.134 28.591 1.00 94.94 272 PHE A CA 1
ATOM 1985 C C . PHE A 1 272 ? -9.736 1.783 27.607 1.00 94.94 272 PHE A C 1
ATOM 1987 O O . PHE A 1 272 ? -10.580 2.636 27.350 1.00 94.94 272 PHE A O 1
ATOM 1994 N N . ASP A 1 273 ? -9.757 0.567 27.062 1.00 95.25 273 ASP A N 1
ATOM 1995 C CA . ASP A 1 273 ? -10.773 0.161 26.079 1.00 95.25 273 ASP A CA 1
ATOM 1996 C C . ASP A 1 273 ? -12.194 0.373 26.633 1.00 95.25 273 ASP A C 1
ATOM 1998 O O . ASP A 1 273 ? -12.554 -0.118 27.708 1.00 95.25 273 ASP A O 1
ATOM 2002 N N . ALA A 1 274 ? -13.007 1.148 25.911 1.00 94.50 274 ALA A N 1
ATOM 2003 C CA . ALA A 1 274 ? -14.339 1.528 26.366 1.00 94.50 274 ALA A CA 1
ATOM 2004 C C . ALA A 1 274 ? -15.335 0.356 26.362 1.00 94.50 274 ALA A C 1
ATOM 2006 O O . ALA A 1 274 ? -16.372 0.453 27.020 1.00 94.50 274 ALA A O 1
ATOM 2007 N N . ALA A 1 275 ? -15.035 -0.737 25.652 1.00 93.12 275 ALA A N 1
ATOM 2008 C CA . ALA A 1 275 ? -15.873 -1.929 25.601 1.00 93.12 275 ALA A CA 1
ATOM 2009 C C . ALA A 1 275 ? -15.717 -2.831 26.834 1.00 93.12 275 ALA A C 1
ATOM 2011 O O . ALA A 1 275 ? -16.526 -3.744 27.018 1.00 93.12 275 ALA A O 1
ATOM 2012 N N . TYR A 1 276 ? -14.715 -2.616 27.690 1.00 92.44 276 TYR A N 1
ATOM 2013 C CA . TYR A 1 276 ? -14.602 -3.370 28.935 1.00 92.44 276 TYR A CA 1
ATOM 2014 C C . TYR A 1 276 ? -15.599 -2.875 29.990 1.00 92.44 276 TYR A C 1
ATOM 2016 O O . TYR A 1 276 ? -15.616 -1.698 30.358 1.00 92.44 276 TYR A O 1
ATOM 2024 N N . ASP A 1 277 ? -16.376 -3.810 30.534 1.00 89.88 277 ASP A N 1
ATOM 2025 C CA . ASP A 1 277 ? -17.317 -3.576 31.625 1.00 89.88 277 ASP A CA 1
ATOM 2026 C C . ASP A 1 277 ? -16.913 -4.420 32.840 1.00 89.88 277 ASP A C 1
ATOM 2028 O O . ASP A 1 277 ? -16.942 -5.647 32.795 1.00 89.88 277 ASP A O 1
ATOM 2032 N N . ASN A 1 278 ? -16.550 -3.756 33.940 1.00 88.88 278 ASN A N 1
ATOM 2033 C CA . ASN A 1 278 ? -16.110 -4.422 35.167 1.00 88.88 278 ASN A CA 1
ATOM 2034 C C . ASN A 1 278 ? -17.250 -5.076 35.967 1.00 88.88 278 ASN A C 1
ATOM 2036 O O . ASN A 1 278 ? -16.974 -5.766 36.949 1.00 88.88 278 ASN A O 1
ATOM 2040 N N . VAL A 1 279 ? -18.508 -4.835 35.589 1.00 90.12 279 VAL A N 1
ATOM 2041 C CA . VAL A 1 279 ? -19.683 -5.492 36.174 1.00 90.12 279 VAL A CA 1
ATOM 2042 C C . VAL A 1 279 ? -19.841 -6.902 35.607 1.00 90.12 279 VAL A C 1
ATOM 2044 O O . VAL A 1 279 ? -20.390 -7.781 36.277 1.00 90.12 279 VAL A O 1
ATOM 2047 N N . LEU A 1 280 ? -19.348 -7.140 34.388 1.00 86.50 280 LEU A N 1
ATOM 2048 C CA . LEU A 1 280 ? -19.332 -8.462 33.780 1.00 86.50 280 LEU A CA 1
ATOM 2049 C C . LEU A 1 280 ? -18.213 -9.307 34.396 1.00 86.50 280 LEU A C 1
ATOM 2051 O O . LEU A 1 280 ? -17.114 -8.832 34.671 1.00 86.50 280 LEU A O 1
ATOM 2055 N N . ALA A 1 281 ? -18.512 -10.583 34.637 1.00 85.50 281 ALA A N 1
ATOM 2056 C CA . ALA A 1 281 ? -17.524 -11.512 35.160 1.00 85.50 281 ALA A CA 1
ATOM 2057 C C . ALA A 1 281 ? -16.482 -11.862 34.088 1.00 85.50 281 ALA A C 1
ATOM 2059 O O . ALA A 1 281 ? -16.826 -12.131 32.936 1.00 85.50 281 ALA A O 1
ATOM 2060 N N . GLY A 1 282 ? -15.224 -11.937 34.517 1.00 87.25 282 GLY A N 1
ATOM 2061 C CA . GLY A 1 282 ? -14.077 -12.223 33.662 1.00 87.25 282 GLY A CA 1
ATOM 2062 C C . GLY A 1 282 ? -13.416 -10.963 33.102 1.00 87.25 282 GLY A C 1
ATOM 2063 O O . GLY A 1 282 ? -13.947 -9.861 33.175 1.00 87.25 282 GLY A O 1
ATOM 2064 N N . ASN A 1 283 ? -12.223 -11.126 32.545 1.00 90.81 283 ASN A N 1
ATOM 2065 C CA . ASN A 1 283 ? -11.411 -10.043 31.998 1.00 90.81 283 ASN A CA 1
ATOM 2066 C C . ASN A 1 283 ? -11.665 -9.825 30.497 1.00 90.81 283 ASN A C 1
ATOM 2068 O O . ASN A 1 283 ? -10.759 -9.431 29.769 1.00 90.81 283 ASN A O 1
ATOM 2072 N N . TRP A 1 284 ? -12.858 -10.119 29.993 1.00 90.56 284 TRP A N 1
ATOM 2073 C CA . TRP A 1 284 ? -13.208 -9.953 28.580 1.00 90.56 284 TRP A CA 1
ATOM 2074 C C . TRP A 1 284 ? -13.816 -8.577 28.320 1.00 90.56 284 TRP A C 1
ATOM 2076 O O . TRP A 1 284 ? -14.470 -8.017 29.198 1.00 90.56 284 TRP A O 1
ATOM 2086 N N . ILE A 1 285 ? -13.640 -8.030 27.115 1.00 91.25 285 ILE A N 1
ATOM 2087 C CA . ILE A 1 285 ? -14.474 -6.894 26.702 1.00 91.25 285 ILE A CA 1
ATOM 2088 C C . ILE A 1 285 ? -15.888 -7.391 26.376 1.00 91.25 285 ILE A C 1
ATOM 2090 O O . ILE A 1 285 ? -16.082 -8.522 25.933 1.00 91.25 285 ILE A O 1
ATOM 2094 N N . SER A 1 286 ? -16.889 -6.538 26.579 1.00 89.31 286 SER A N 1
ATOM 2095 C CA . SER A 1 286 ? -18.309 -6.889 26.413 1.00 89.31 286 SER A CA 1
ATOM 2096 C C . SER A 1 286 ? -18.693 -7.303 24.986 1.00 89.31 286 SER A C 1
ATOM 2098 O O . SER A 1 286 ? -19.694 -7.990 24.786 1.00 89.31 286 SER A O 1
ATOM 2100 N N . THR A 1 287 ? -17.901 -6.900 23.993 1.00 87.31 287 THR A N 1
ATOM 2101 C CA . THR A 1 287 ? -18.131 -7.144 22.563 1.00 87.31 287 THR A CA 1
ATOM 2102 C C . THR A 1 287 ? -17.309 -8.304 22.002 1.00 87.31 287 THR A C 1
ATOM 2104 O O . THR A 1 287 ? -17.394 -8.603 20.810 1.00 87.31 287 THR A O 1
ATOM 2107 N N . GLU A 1 288 ? -16.504 -8.969 22.828 1.00 86.81 288 GLU A N 1
ATOM 2108 C CA . GLU A 1 288 ? -15.601 -10.010 22.362 1.00 86.81 288 GLU A CA 1
ATOM 2109 C C . GLU A 1 288 ? -16.291 -11.359 22.195 1.00 86.81 288 GLU A C 1
ATOM 2111 O O . GLU A 1 288 ? -17.083 -11.813 23.020 1.00 86.81 288 GLU A O 1
ATOM 2116 N N . ALA A 1 289 ? -15.948 -12.036 21.102 1.00 85.75 289 ALA A N 1
ATOM 2117 C CA . ALA A 1 289 ? -16.339 -13.415 20.917 1.00 85.75 289 ALA A CA 1
ATOM 2118 C C . ALA A 1 289 ? -15.503 -14.318 21.845 1.00 85.75 289 ALA A C 1
ATOM 2120 O O . ALA A 1 289 ? -14.284 -14.183 21.941 1.00 85.75 289 ALA A O 1
ATOM 2121 N N . LEU A 1 290 ? -16.158 -15.273 22.505 1.00 86.38 290 LEU A N 1
ATOM 2122 C CA . LEU A 1 290 ? -15.531 -16.129 23.515 1.00 86.38 290 LEU A CA 1
ATOM 2123 C C . LEU A 1 290 ? -15.180 -17.524 22.963 1.00 86.38 290 LEU A C 1
ATOM 2125 O O . LEU A 1 290 ? -15.948 -18.085 22.168 1.00 86.38 290 LEU A O 1
ATOM 2129 N N . PRO A 1 291 ? -14.045 -18.128 23.373 1.00 85.75 291 PRO A N 1
ATOM 2130 C CA . PRO A 1 291 ? -13.697 -19.486 22.973 1.00 85.75 291 PRO A CA 1
ATOM 2131 C C . PRO A 1 291 ? -14.692 -20.499 23.553 1.00 85.75 291 PRO A C 1
ATOM 2133 O O . PRO A 1 291 ? -15.306 -20.277 24.595 1.00 85.75 291 PRO A O 1
ATOM 2136 N N . ARG A 1 292 ? -14.818 -21.668 22.905 1.00 78.38 292 ARG A N 1
ATOM 2137 C CA . ARG A 1 292 ? -15.732 -22.745 23.342 1.00 78.38 292 ARG A CA 1
ATOM 2138 C C . ARG A 1 292 ? -15.517 -23.203 24.787 1.00 78.38 292 ARG A C 1
ATOM 2140 O O . ARG A 1 292 ? -16.464 -23.693 25.386 1.00 78.38 292 ARG A O 1
ATOM 2147 N N . GLU A 1 293 ? -14.301 -23.092 25.314 1.00 80.00 293 GLU A N 1
ATOM 2148 C CA . GLU A 1 293 ? -13.988 -23.431 26.710 1.00 80.00 293 GLU A CA 1
ATOM 2149 C C . GLU A 1 293 ? -14.590 -22.443 27.722 1.00 80.00 293 GLU A C 1
ATOM 2151 O O . GLU A 1 293 ? -14.815 -22.812 28.870 1.00 80.00 293 GLU A O 1
ATOM 2156 N N . SER A 1 294 ? -14.912 -21.225 27.280 1.00 81.38 294 SER A N 1
ATOM 2157 C CA . SER A 1 294 ? -15.461 -20.142 28.101 1.00 81.38 294 SER A CA 1
ATOM 2158 C C . SER A 1 294 ? -16.963 -19.924 27.890 1.00 81.38 294 SER A C 1
ATOM 2160 O O . SER A 1 294 ? -17.531 -19.010 28.480 1.00 81.38 294 SER A O 1
ATOM 2162 N N . VAL A 1 295 ? -17.630 -20.739 27.060 1.00 77.00 295 VAL A N 1
ATOM 2163 C CA . VAL A 1 295 ? -19.076 -20.623 26.806 1.00 77.00 295 VAL A CA 1
ATOM 2164 C C . VAL A 1 295 ? -19.811 -21.937 27.018 1.00 77.00 295 VAL A C 1
ATOM 2166 O O . VAL A 1 295 ? -19.392 -23.005 26.572 1.00 77.00 295 VAL A O 1
ATOM 2169 N N . VAL A 1 296 ? -20.977 -21.852 27.655 1.00 74.56 296 VAL A N 1
ATOM 2170 C CA . VAL A 1 296 ? -21.890 -22.990 27.776 1.00 74.56 296 VAL A CA 1
ATOM 2171 C C . VAL A 1 296 ? -22.673 -23.136 26.474 1.00 74.56 296 VAL A C 1
ATOM 2173 O O . VAL A 1 296 ? -23.331 -22.202 26.012 1.00 74.56 296 VAL A O 1
ATOM 2176 N N . ARG A 1 297 ? -22.639 -24.332 25.879 1.00 68.31 297 ARG A N 1
ATOM 2177 C CA . ARG A 1 297 ? -23.491 -24.672 24.734 1.00 68.31 297 ARG A CA 1
ATOM 2178 C C . ARG A 1 297 ? -24.947 -24.753 25.199 1.00 68.31 297 ARG A C 1
ATOM 2180 O O . ARG A 1 297 ? -25.288 -25.629 25.988 1.00 68.31 297 ARG A O 1
ATOM 2187 N N . ARG A 1 298 ? -25.808 -23.869 24.688 1.00 63.34 298 ARG A N 1
ATOM 2188 C CA . ARG A 1 298 ? -27.266 -23.985 24.832 1.00 63.34 298 ARG A CA 1
ATOM 2189 C C . ARG A 1 298 ? -27.817 -24.810 23.671 1.00 63.34 298 ARG A C 1
ATOM 2191 O O . ARG A 1 298 ? -27.978 -24.284 22.576 1.00 63.34 298 ARG A O 1
ATOM 2198 N N . ASP A 1 299 ? -28.093 -26.085 23.918 1.00 54.62 299 ASP A N 1
ATOM 2199 C CA . ASP A 1 299 ? -28.799 -26.965 22.982 1.00 54.62 299 ASP A CA 1
ATOM 2200 C C . ASP A 1 299 ? -30.177 -27.309 23.551 1.00 54.62 299 ASP A C 1
ATOM 2202 O O . ASP A 1 299 ? -30.299 -28.187 24.402 1.00 54.62 299 ASP A O 1
ATOM 2206 N N . GLY A 1 300 ? -31.209 -26.619 23.063 1.00 55.47 300 GLY A N 1
ATOM 2207 C CA . GLY A 1 300 ? -32.600 -26.866 23.442 1.00 55.47 300 GLY A CA 1
ATOM 2208 C C . GLY A 1 300 ? -32.978 -26.328 24.828 1.00 55.47 300 GLY A C 1
ATOM 2209 O O . GLY A 1 300 ? -32.191 -26.327 25.769 1.00 55.47 300 GLY A O 1
ATOM 2210 N N . ASP A 1 301 ? -34.226 -25.882 24.964 1.00 54.38 301 ASP A N 1
ATOM 2211 C CA . ASP A 1 301 ? -34.771 -25.341 26.221 1.00 54.38 301 ASP A CA 1
ATOM 2212 C C . ASP A 1 301 ? -35.103 -26.430 27.260 1.00 54.38 301 ASP A C 1
ATOM 2214 O O . ASP A 1 301 ? -35.734 -26.165 28.281 1.00 54.38 301 ASP A O 1
ATOM 2218 N N . THR A 1 302 ? -34.700 -27.680 27.019 1.00 53.09 302 THR A N 1
ATOM 2219 C CA . THR A 1 302 ? -35.020 -28.817 27.886 1.00 53.09 302 THR A CA 1
ATOM 2220 C C . THR A 1 302 ? -33.736 -29.471 28.373 1.00 53.09 302 THR A C 1
ATOM 2222 O O . THR A 1 302 ? -33.160 -30.333 27.716 1.00 53.09 302 THR A O 1
ATOM 2225 N N . MET A 1 303 ? -33.282 -29.065 29.558 1.00 52.16 303 MET A N 1
ATOM 2226 C CA . MET A 1 303 ? -32.237 -29.797 30.267 1.00 52.16 303 MET A CA 1
ATOM 2227 C C . MET A 1 303 ? -32.861 -31.058 30.876 1.00 52.16 303 MET A C 1
ATOM 2229 O O . MET A 1 303 ? -33.609 -30.982 31.848 1.00 52.16 303 MET A O 1
ATOM 2233 N N . THR A 1 304 ? -32.584 -32.227 30.304 1.00 48.19 304 THR A N 1
ATOM 2234 C CA . THR A 1 304 ? -32.931 -33.523 30.907 1.00 48.19 304 THR A CA 1
ATOM 2235 C C . THR A 1 304 ? -31.693 -34.130 31.568 1.00 48.19 304 THR A C 1
ATOM 2237 O O . THR A 1 304 ? -30.746 -34.486 30.871 1.00 48.19 304 THR A O 1
ATOM 2240 N N . GLY A 1 305 ? -31.692 -34.255 32.900 1.00 52.97 305 GLY A N 1
ATOM 2241 C CA . GLY A 1 305 ? -30.587 -34.830 33.684 1.00 52.97 305 GLY A CA 1
ATOM 2242 C C . GLY A 1 305 ? -30.334 -34.085 35.001 1.00 52.97 305 GLY A C 1
ATOM 2243 O O . GLY A 1 305 ? -30.879 -33.007 35.221 1.00 52.97 305 GLY A O 1
ATOM 2244 N N . ALA A 1 306 ? -29.521 -34.664 35.892 1.00 50.81 306 ALA A N 1
ATOM 2245 C CA . ALA A 1 306 ? -29.105 -33.997 37.127 1.00 50.81 306 ALA A CA 1
ATOM 2246 C C . ALA A 1 306 ? -28.098 -32.875 36.814 1.00 50.81 306 ALA A C 1
ATOM 2248 O O . ALA A 1 306 ? -27.053 -33.127 36.214 1.00 50.81 306 ALA A O 1
ATOM 2249 N N . LEU A 1 307 ? -28.416 -31.643 37.220 1.00 59.31 307 LEU A N 1
ATOM 2250 C CA . LEU A 1 307 ? -27.540 -30.483 37.074 1.00 59.31 307 LEU A CA 1
ATOM 2251 C C . LEU A 1 307 ? -26.601 -30.404 38.285 1.00 59.31 307 LEU A C 1
ATOM 2253 O O . LEU A 1 307 ? -27.046 -30.157 39.404 1.00 59.31 307 LEU A O 1
ATOM 2257 N N . TYR A 1 308 ? -25.304 -30.615 38.069 1.00 54.28 308 TYR A N 1
ATOM 2258 C CA . TYR A 1 308 ? -24.289 -30.404 39.100 1.00 54.28 308 TYR A CA 1
ATOM 2259 C C . TYR A 1 308 ? -23.883 -28.929 39.101 1.00 54.28 308 TYR A C 1
ATOM 2261 O O . TYR A 1 308 ? -23.009 -28.516 38.342 1.00 54.28 308 TYR A O 1
ATOM 2269 N N . LEU A 1 309 ? -24.559 -28.124 39.921 1.00 59.84 309 LEU A N 1
ATOM 2270 C CA . LEU A 1 309 ? -24.138 -26.751 40.185 1.00 59.84 309 LEU A CA 1
ATOM 2271 C C . LEU A 1 309 ? -22.957 -26.755 41.162 1.00 59.84 309 LEU A C 1
ATOM 2273 O O . LEU A 1 309 ? -22.950 -27.518 42.126 1.00 59.84 309 LEU A O 1
ATOM 2277 N N . HIS A 1 310 ? -21.973 -25.887 40.917 1.00 59.78 310 HIS A N 1
ATOM 2278 C CA . HIS A 1 310 ? -20.886 -25.637 41.868 1.00 59.78 310 HIS A CA 1
ATOM 2279 C C . HIS A 1 310 ? -21.423 -25.058 43.188 1.00 59.78 310 HIS A C 1
ATOM 2281 O O . HIS A 1 310 ? -20.852 -25.312 44.244 1.00 59.78 310 HIS A O 1
ATOM 2287 N N . ASP A 1 311 ? -22.527 -24.303 43.122 1.00 60.03 311 ASP A N 1
ATOM 2288 C CA . ASP A 1 311 ? -23.257 -23.808 44.284 1.00 60.03 311 ASP A CA 1
ATOM 2289 C C . ASP A 1 311 ? -24.716 -23.451 43.928 1.00 60.03 311 ASP A C 1
ATOM 2291 O O . ASP A 1 311 ? -25.013 -23.103 42.781 1.00 60.03 311 ASP A O 1
ATOM 2295 N N . HIS A 1 312 ? -25.630 -23.529 44.894 1.00 62.97 312 HIS A N 1
ATOM 2296 C CA . HIS A 1 312 ? -27.037 -23.163 44.729 1.00 62.97 312 HIS A CA 1
ATOM 2297 C C . HIS A 1 312 ? -27.278 -21.721 45.215 1.00 62.97 312 HIS A C 1
ATOM 2299 O O . HIS A 1 312 ? -26.828 -21.361 46.298 1.00 62.97 312 HIS A O 1
ATOM 2305 N N . PRO A 1 313 ? -28.028 -20.867 44.497 1.00 64.69 313 PRO A N 1
ATOM 2306 C CA . PRO A 1 313 ? -28.372 -19.547 45.022 1.00 64.69 313 PRO A CA 1
ATOM 2307 C C . PRO A 1 313 ? -29.329 -19.638 46.228 1.00 64.69 313 PRO A C 1
ATOM 2309 O O . PRO A 1 313 ? -30.178 -20.529 46.306 1.00 64.69 313 PRO A O 1
ATOM 2312 N N . GLY A 1 314 ? -29.242 -18.666 47.144 1.00 65.62 314 GLY A N 1
ATOM 2313 C CA . GLY A 1 314 ? -30.179 -18.500 48.263 1.00 65.62 314 GLY A CA 1
ATOM 2314 C C . GLY A 1 314 ? -29.875 -19.387 49.474 1.00 65.62 314 GLY A C 1
ATOM 2315 O O . GLY A 1 314 ? -28.723 -19.557 49.856 1.00 65.62 314 GLY A O 1
ATOM 2316 N N . ALA A 1 315 ? -30.914 -19.948 50.101 1.00 59.94 315 ALA A N 1
ATOM 2317 C CA . ALA A 1 315 ? -30.804 -20.731 51.343 1.00 59.94 315 ALA A CA 1
ATOM 2318 C C . ALA A 1 315 ? -29.990 -22.037 51.214 1.00 59.94 315 ALA A C 1
ATOM 2320 O O . ALA A 1 315 ? -29.743 -22.715 52.208 1.00 59.94 315 ALA A O 1
ATOM 2321 N N . HIS A 1 316 ? -29.594 -22.390 49.992 1.00 57.34 316 HIS A N 1
ATOM 2322 C CA . HIS A 1 316 ? -28.821 -23.585 49.675 1.00 57.34 316 HIS A CA 1
ATOM 2323 C C . HIS A 1 316 ? -27.412 -23.256 49.150 1.00 57.34 316 HIS A C 1
ATOM 2325 O O . HIS A 1 316 ? -26.745 -24.145 48.628 1.00 57.34 316 HIS A O 1
ATOM 2331 N N . ALA A 1 317 ? -26.953 -22.009 49.320 1.00 64.25 317 ALA A N 1
ATOM 2332 C CA . ALA A 1 317 ? -25.565 -21.631 49.071 1.00 64.25 317 ALA A CA 1
ATOM 2333 C C . ALA A 1 317 ? -24.621 -22.366 50.039 1.00 64.25 317 ALA A C 1
ATOM 2335 O O . ALA A 1 317 ? -24.883 -22.453 51.239 1.00 64.25 317 ALA A O 1
ATOM 2336 N N . GLY A 1 318 ? -23.534 -22.924 49.517 1.00 60.22 318 GLY A N 1
ATOM 2337 C CA . GLY A 1 318 ? -22.609 -23.815 50.210 1.00 60.22 318 GLY A CA 1
ATOM 2338 C C . GLY A 1 318 ? -23.103 -25.256 50.382 1.00 60.22 318 GLY A C 1
ATOM 2339 O O . GLY A 1 318 ? -22.430 -26.040 51.057 1.00 60.22 318 GLY A O 1
ATOM 2340 N N . ALA A 1 319 ? -24.251 -25.639 49.808 1.00 61.22 319 ALA A N 1
ATOM 2341 C CA . ALA A 1 319 ? -24.738 -27.014 49.891 1.00 61.22 319 ALA A CA 1
ATOM 2342 C C . ALA A 1 319 ? -23.884 -27.934 49.006 1.00 61.22 319 ALA A C 1
ATOM 2344 O O . ALA A 1 319 ? -24.021 -27.972 47.784 1.00 61.22 319 ALA A O 1
ATOM 2345 N N . THR A 1 320 ? -23.002 -28.714 49.624 1.00 54.69 320 THR A N 1
ATOM 2346 C CA . THR A 1 320 ? -22.281 -29.771 48.915 1.00 54.69 320 THR A CA 1
ATOM 2347 C C . THR A 1 320 ? -23.234 -30.932 48.609 1.00 54.69 320 THR A C 1
ATOM 2349 O O . THR A 1 320 ? -24.138 -31.217 49.404 1.00 54.69 320 THR A O 1
ATOM 2352 N N . PRO A 1 321 ? -23.048 -31.668 47.496 1.00 52.34 321 PRO A N 1
ATOM 2353 C CA . PRO A 1 321 ? -23.741 -32.928 47.265 1.00 52.34 321 PRO A CA 1
ATOM 2354 C C . PRO A 1 321 ? -23.170 -34.009 48.196 1.00 52.34 321 PRO A C 1
ATOM 2356 O O . PRO A 1 321 ? -22.536 -34.967 47.769 1.00 52.34 321 PRO A O 1
ATOM 2359 N N . GLN A 1 322 ? -23.376 -33.847 49.500 1.00 51.59 322 GLN A N 1
ATOM 2360 C CA . GLN A 1 322 ? -23.163 -34.873 50.505 1.00 51.59 322 GLN A CA 1
ATOM 2361 C C . GLN A 1 322 ? -24.242 -34.781 51.580 1.00 51.59 322 GLN A C 1
ATOM 2363 O O . GLN A 1 322 ? -24.064 -34.150 52.616 1.00 51.59 322 GLN A O 1
ATOM 2368 N N . SER A 1 323 ? -25.334 -35.525 51.389 1.00 42.78 323 SER A N 1
ATOM 2369 C CA . SER A 1 323 ? -25.786 -36.404 52.470 1.00 42.78 323 SER A CA 1
ATOM 2370 C C . SER A 1 323 ? -26.841 -37.423 52.017 1.00 42.78 323 SER A C 1
ATOM 2372 O O . SER A 1 323 ? -27.750 -37.050 51.276 1.00 42.78 323 SER A O 1
ATOM 2374 N N . PRO A 1 324 ? -26.826 -38.669 52.537 1.00 48.47 324 PRO A N 1
ATOM 2375 C CA . PRO A 1 324 ? -27.858 -39.704 52.322 1.00 48.47 324 PRO A CA 1
ATOM 2376 C C . PRO A 1 324 ? -29.276 -39.323 52.799 1.00 48.47 324 PRO A C 1
ATOM 2378 O O . PRO A 1 324 ? -30.198 -40.131 52.741 1.00 48.47 324 PRO A O 1
ATOM 2381 N N . TYR A 1 325 ? -29.449 -38.101 53.300 1.00 50.09 325 TYR A N 1
ATOM 2382 C CA . TYR A 1 325 ? -30.599 -37.630 54.064 1.00 50.09 325 TYR A CA 1
ATOM 2383 C C . TYR A 1 325 ? -31.487 -36.642 53.294 1.00 50.09 325 TYR A C 1
ATOM 2385 O O . TYR A 1 325 ? -32.401 -36.056 53.873 1.00 50.09 325 TYR A O 1
ATOM 2393 N N . ALA A 1 326 ? -31.291 -36.481 51.978 1.00 54.62 326 ALA A N 1
ATOM 2394 C CA . ALA A 1 326 ? -32.215 -35.703 51.141 1.00 54.62 326 ALA A CA 1
ATOM 2395 C C . ALA A 1 326 ? -33.668 -36.208 51.278 1.00 54.62 326 ALA A C 1
ATOM 2397 O O . ALA A 1 326 ? -34.609 -35.419 51.319 1.00 54.62 326 ALA A O 1
ATOM 2398 N N . TYR A 1 327 ? -33.849 -37.522 51.458 1.00 56.62 327 TYR A N 1
ATOM 2399 C CA . TYR A 1 327 ? -35.155 -38.122 51.729 1.00 56.62 327 TYR A CA 1
ATOM 2400 C C . TYR A 1 327 ? -35.755 -37.684 53.078 1.00 56.62 327 TYR A C 1
ATOM 2402 O O . TYR A 1 327 ? -36.945 -37.376 53.153 1.00 56.62 327 TYR A O 1
ATOM 2410 N N . SER A 1 328 ? -34.958 -37.600 54.150 1.00 56.12 328 SER A N 1
ATOM 2411 C CA . SER A 1 328 ? -35.475 -37.241 55.477 1.00 56.12 328 SER A CA 1
ATOM 2412 C C . SER A 1 328 ? -35.819 -35.755 55.596 1.00 56.12 328 SER A C 1
ATOM 2414 O O . SER A 1 328 ? -36.839 -35.444 56.201 1.00 56.12 328 SER A O 1
ATOM 2416 N N . LEU A 1 329 ? -35.067 -34.848 54.956 1.00 52.97 329 LEU A N 1
ATOM 2417 C CA . LEU A 1 329 ? -35.415 -33.416 54.935 1.00 52.97 329 LEU A CA 1
ATOM 2418 C C . LEU A 1 329 ? -36.706 -33.126 54.152 1.00 52.97 329 LEU A C 1
ATOM 2420 O O . LEU A 1 329 ? -37.510 -32.297 54.572 1.00 52.97 329 LEU A O 1
ATOM 2424 N N . ILE A 1 330 ? -36.945 -33.833 53.044 1.00 58.31 330 ILE A N 1
ATOM 2425 C CA . ILE A 1 330 ? -38.197 -33.703 52.278 1.00 58.31 330 ILE A CA 1
ATOM 2426 C C . ILE A 1 330 ? -39.385 -34.238 53.083 1.00 58.31 330 ILE A C 1
ATOM 2428 O O . ILE A 1 330 ? -40.482 -33.692 53.004 1.00 58.31 330 ILE A O 1
ATOM 2432 N N . THR A 1 331 ? -39.179 -35.290 53.875 1.00 57.81 331 THR A N 1
ATOM 2433 C CA . THR A 1 331 ? -40.243 -35.879 54.698 1.00 57.81 331 THR A CA 1
ATOM 2434 C C . THR A 1 331 ? -40.592 -34.987 55.893 1.00 57.81 331 THR A C 1
ATOM 2436 O O . THR A 1 331 ? -41.768 -34.823 56.193 1.00 57.81 331 THR A O 1
ATOM 2439 N N . GLN A 1 332 ? -39.602 -34.334 56.507 1.00 55.38 332 GLN A N 1
ATOM 2440 C CA . GLN A 1 332 ? -39.810 -33.420 57.635 1.00 55.38 332 GLN A CA 1
ATOM 2441 C C . GLN A 1 332 ? -40.559 -32.135 57.231 1.00 55.38 332 GLN A C 1
ATOM 2443 O O . GLN A 1 332 ? -41.348 -31.605 58.003 1.00 55.38 332 GLN A O 1
ATOM 2448 N N . ASN A 1 333 ? -40.389 -31.677 55.987 1.00 52.09 333 ASN A N 1
ATOM 2449 C CA . ASN A 1 333 ? -41.091 -30.500 55.463 1.00 52.09 333 ASN A CA 1
ATOM 2450 C C . ASN A 1 333 ? -42.501 -30.795 54.915 1.00 52.09 333 ASN A C 1
ATOM 2452 O O . ASN A 1 333 ? -43.233 -29.858 54.600 1.00 52.09 333 ASN A O 1
ATOM 2456 N N . LYS A 1 334 ? -42.918 -32.067 54.809 1.00 52.16 334 LYS A N 1
ATOM 2457 C CA . LYS A 1 334 ? -44.300 -32.420 54.429 1.00 52.16 334 LYS A CA 1
ATOM 2458 C C . LYS A 1 334 ? -45.316 -32.160 55.542 1.00 52.16 334 LYS A C 1
ATOM 2460 O O . LYS A 1 334 ? -46.497 -32.027 55.236 1.00 52.16 334 LYS A O 1
ATOM 2465 N N . GLU A 1 335 ? -44.881 -32.053 56.796 1.00 48.06 335 GLU A N 1
ATOM 2466 C CA . GLU A 1 335 ? -45.792 -31.826 57.927 1.00 48.06 335 GLU A CA 1
ATOM 2467 C C . GLU A 1 335 ? -46.367 -30.400 57.966 1.00 48.06 335 GLU A C 1
ATOM 2469 O O . GLU A 1 335 ? -47.417 -30.191 58.559 1.00 48.06 335 GLU A O 1
ATOM 2474 N N . TYR A 1 336 ? -45.773 -29.431 57.259 1.00 49.44 336 TYR A N 1
ATOM 2475 C CA . TYR A 1 336 ? -46.250 -28.040 57.278 1.00 49.44 336 TYR A CA 1
ATOM 2476 C C . TYR A 1 336 ? -47.337 -27.695 56.247 1.00 49.44 336 TYR A C 1
ATOM 2478 O O . TYR A 1 336 ? -47.858 -26.586 56.278 1.00 49.44 336 TYR A O 1
ATOM 2486 N N . VAL A 1 337 ? -47.706 -28.608 55.340 1.00 47.38 337 VAL A N 1
ATOM 2487 C CA . VAL A 1 337 ? -48.705 -28.326 54.280 1.00 47.38 337 VAL A CA 1
ATOM 2488 C C . VAL A 1 337 ? -50.064 -28.988 54.566 1.00 47.38 337 VAL A C 1
ATOM 2490 O O . VAL A 1 337 ? -51.027 -28.759 53.840 1.00 47.38 337 VAL A O 1
ATOM 2493 N N . ALA A 1 338 ? -50.173 -29.805 55.620 1.00 49.12 338 ALA A N 1
ATOM 2494 C CA . ALA A 1 338 ? -51.362 -30.626 55.861 1.00 49.12 338 ALA A CA 1
ATOM 2495 C C . ALA A 1 338 ? -52.415 -30.016 56.811 1.00 49.12 338 ALA A C 1
ATOM 2497 O O . ALA A 1 338 ? -53.529 -30.528 56.827 1.00 49.12 338 ALA A O 1
ATOM 2498 N N . ASP A 1 339 ? -52.118 -28.941 57.554 1.00 48.12 339 ASP A N 1
ATOM 2499 C CA . ASP A 1 339 ? -52.980 -28.507 58.676 1.00 48.12 339 ASP A CA 1
ATOM 2500 C C . ASP A 1 339 ? -53.816 -27.227 58.449 1.00 48.12 339 ASP A C 1
ATOM 2502 O O . ASP A 1 339 ? -54.558 -26.818 59.337 1.00 48.12 339 ASP A O 1
ATOM 2506 N N . GLU A 1 340 ? -53.791 -26.610 57.258 1.00 49.47 340 GLU A N 1
ATOM 2507 C CA . GLU A 1 340 ? -54.616 -25.415 56.950 1.00 49.47 340 GLU A CA 1
ATOM 2508 C C . GLU A 1 340 ? -55.765 -25.650 55.949 1.00 49.47 340 GLU A C 1
ATOM 2510 O O . GLU A 1 340 ? -56.325 -24.704 55.395 1.00 49.47 340 GLU A O 1
ATOM 2515 N N . VAL A 1 341 ? -56.191 -26.898 55.733 1.00 48.69 341 VAL A N 1
ATOM 2516 C CA . VAL A 1 341 ? -57.386 -27.185 54.917 1.00 48.69 341 VAL A CA 1
ATOM 2517 C C . VAL A 1 341 ? -58.283 -28.198 55.613 1.00 48.69 341 VAL A C 1
ATOM 2519 O O . VAL A 1 341 ? -58.384 -29.316 55.145 1.00 48.69 341 VAL A O 1
ATOM 2522 N N . MET A 1 342 ? -58.940 -27.810 56.711 1.00 37.69 342 MET A N 1
ATOM 2523 C CA . MET A 1 342 ? -60.235 -28.373 57.138 1.00 37.69 342 MET A CA 1
ATOM 2524 C C . MET A 1 342 ? -60.979 -27.363 58.034 1.00 37.69 342 MET A C 1
ATOM 2526 O O . MET A 1 342 ? -61.169 -27.572 59.229 1.00 37.69 342 MET A O 1
ATOM 2530 N N . ALA A 1 343 ? -61.425 -26.249 57.453 1.00 43.81 343 ALA A N 1
ATOM 2531 C CA . ALA A 1 343 ? -62.712 -25.693 57.851 1.00 43.81 343 ALA A CA 1
ATOM 2532 C C . ALA A 1 343 ? -63.744 -26.345 56.929 1.00 43.81 343 ALA A C 1
ATOM 2534 O O . ALA A 1 343 ? -63.614 -26.187 55.716 1.00 43.81 343 ALA A O 1
ATOM 2535 N N . TRP A 1 344 ? -64.653 -27.127 57.515 1.00 38.97 344 TRP A N 1
ATOM 2536 C CA . TRP A 1 344 ? -66.066 -27.399 57.193 1.00 38.97 344 TRP A CA 1
ATOM 2537 C C . TRP A 1 344 ? -66.531 -28.549 58.095 1.00 38.97 344 TRP A C 1
ATOM 2539 O O . TRP A 1 344 ? -65.889 -29.622 58.068 1.00 38.97 344 TRP A O 1
#

Organism: NCBI:txid408172

Sequence (344 aa):
MAKQSVNIGVEGNDGTGDSIRESFRKANENFTELYAVFGQGGQISFRSLSDVPDQLGAYKVPQSNAVGDEILMKSIVGGQGITVDSLQADEIKISNTGTIISTDSTPSLGGPLNAANQGIANPDISTAAVLALNVAHGTSFTLDDLVITRGYSDARYLRSAGGPGASGQVRLRTEPASANSYTFTIEAFSGGNVVATGHGFEVNSNGIAYKYNSTGTDATGLSSGTTYYLRFVTVDQVSLHPSEEEAQNNDDSTRVRISVPAGSGSGLQTMFDAAYDNVLAGNWISTEALPRESVVRRDGDTMTGALYLHDHPGAHAGATPQSPYAYSLITQNKEYVADEVMAW

Radius of gyration: 49.83 Å; chains: 1; bounding box: 136×72×138 Å

Secondary structure (DSSP, 8-state):
----PPP-SS-S--SSSHHHHHHHHHHHHHHHHHHHHHSSS----GGGSTTS-S---TT-EEEE-SSSSSEEEEPP---TTEEEE--SSS--EEEE----GGG-SS---SS----TT--------SHHHHHHHHHHHT----GGGSPPPHHHHHHHSPPSS--TT-TTS--PPPPPS-GGGGEEE--EEETBEEE-TT----GGGTTEEEEEEESSSPPTT--TT-EEEEEEEETTEEEEESSHHHHH---TTT---B-BPTT-S-S-EEEEETTB-TTSSSS-BTTPPPPGGGS-----S---S----SS-SGGGTT--S--TTHHHHHHHGGGGSSSS----

pLDDT: mean 81.59, std 15.58, range [37.69, 98.12]

InterPro domains:
  IPR008987 Baseplate structural protein Gp9/Gp10, N-terminal domain [PF07880] (3-60)
  IPR036240 Gp9-like superfamily [SSF50017] (1-60)

Foldseek 3Di:
DPQDDQDPDPDPPPPPCVSVVVNVVSVCVNVVVVCVCVPDPNDCPPCNDPQEDVDQDPLWDWDADPVRRHIDTDHDDDDPQWDWDSPDPPDTDIDRRDDPVVPDPQDDDPDDDDCVPDDDDDDDQDQVSVVVNCVSPVDDDDSVPDDDDPVRCLVPDADCDDDDVGSNDPDADAFDPALCVQKFWQPWADPLWTFTAQPPDDQVQQLFKWAKAFPFFDFPPHDHRDIWTWADDDSGIIWTAPGSCLSNDPDPVPRDTRRTDIPGTDHIIMIGGPQCDPVDPGSDRVPGDDDPVPDDDDDDPDDDDDDDDPADPDPGGVPDPDDPCPVVVVVVVVVVPPPPPDDD